Protein AF-D2QVD4-F1 (afdb_monomer_lite)

InterPro domains:
  IPR019251 Domain of unknown function DUF2231, transmembrane [PF09990] (79-210)

Radius of gyration: 28.96 Å; chains: 1; bounding box: 68×79×83 Å

Sequence (238 aa):
MKQIRTLWLISALLLLIQPGFGHGGKHKKKAATDSTRRDSSLSQHQSMKHGGMVADSMHMDEVQAMAPMPAPLDAYPTYHPMVVHVPISMLLLAALLQLVVLLKPSGPLNWITLLVAAVGTVGAYVAGTYVHPHTDGLSDAAQVALETHETYADYTIWLGLVGTLLKGITLWRPLKWLEGVAALALVGAGIAVGLAGHQGGALTYLYGIGPRGAYLEQHEGEPADGNRHEHKQSQKAE

Foldseek 3Di:
DVVVVVVVVVVVVVVVPDPPPPDDDDDDDDDDDDDDDDDDDDDDDDDDDDDDDDDDDDDPPPPPPCCDPPRDPVVDPDPLCVQQVVQLLLLLVLLVLLVVCLVPPDLVSLVVSLVSLVSNLVSLVCCLPPDDDDDPPADPVLVVLVVQLNVLSVLLNVLSVQLSVLSVVCSVVVDSVSSVSSSVSSVSSSVSSVRSVVSVCCNCQVVVHDDPNPPDDPPPDDDPPPPDDDPDDDDDDD

Structure (mmCIF, N/CA/C/O backbone):
data_AF-D2QVD4-F1
#
_entry.id   AF-D2QVD4-F1
#
loop_
_atom_site.group_PDB
_atom_site.id
_atom_site.type_symbol
_atom_site.label_atom_id
_atom_site.label_alt_id
_atom_site.label_comp_id
_atom_site.label_asym_id
_atom_site.label_entity_id
_atom_site.label_seq_id
_atom_site.pdbx_PDB_ins_code
_atom_site.Cartn_x
_atom_site.Cartn_y
_atom_site.Cartn_z
_atom_site.occupancy
_atom_site.B_iso_or_equiv
_atom_site.auth_seq_id
_atom_site.auth_comp_id
_atom_site.auth_asym_id
_atom_site.auth_atom_id
_atom_site.pdbx_PDB_model_num
ATOM 1 N N . MET A 1 1 ? -1.010 -21.068 30.126 1.00 51.56 1 MET A N 1
ATOM 2 C CA . MET A 1 1 ? -1.567 -21.742 28.923 1.00 51.56 1 MET A CA 1
ATOM 3 C C . MET A 1 1 ? -1.888 -20.802 27.753 1.00 51.56 1 MET A C 1
ATOM 5 O O . MET A 1 1 ? -1.589 -21.172 26.628 1.00 51.56 1 MET A O 1
ATOM 9 N N . LYS A 1 2 ? -2.463 -19.601 27.960 1.00 48.12 2 LYS A N 1
ATOM 10 C CA . LYS A 1 2 ? -2.781 -18.664 26.853 1.00 48.12 2 LYS A CA 1
ATOM 11 C C . LYS A 1 2 ? -1.536 -18.119 26.126 1.00 48.12 2 LYS A C 1
ATOM 13 O O . LYS A 1 2 ? -1.523 -18.121 24.906 1.00 48.12 2 LYS A O 1
ATOM 18 N N . GLN A 1 3 ? -0.479 -17.787 26.875 1.00 57.56 3 GLN A N 1
ATOM 19 C CA . GLN A 1 3 ? 0.793 -17.271 26.335 1.00 57.56 3 GLN A CA 1
ATOM 20 C C . GLN A 1 3 ? 1.569 -18.297 25.485 1.00 57.56 3 GLN A C 1
ATOM 22 O O . GLN A 1 3 ? 2.268 -17.947 24.544 1.00 57.56 3 GLN A O 1
ATOM 27 N N . ILE A 1 4 ? 1.418 -19.591 25.790 1.00 65.94 4 ILE A N 1
ATOM 28 C CA . ILE A 1 4 ? 2.075 -20.667 25.034 1.00 65.94 4 ILE A CA 1
ATOM 29 C C . ILE A 1 4 ? 1.365 -20.852 23.687 1.00 65.94 4 ILE A C 1
ATOM 31 O O . ILE A 1 4 ? 2.018 -20.964 22.659 1.00 65.94 4 ILE A O 1
ATOM 35 N N . ARG A 1 5 ? 0.027 -20.777 23.657 1.00 63.94 5 ARG A N 1
ATOM 36 C CA . ARG A 1 5 ? -0.756 -20.875 22.411 1.00 63.94 5 ARG A CA 1
ATOM 37 C C . ARG A 1 5 ? -0.513 -19.689 21.470 1.00 63.94 5 ARG A C 1
ATOM 39 O O . ARG A 1 5 ? -0.500 -19.884 20.263 1.00 63.94 5 ARG A O 1
ATOM 46 N N . THR A 1 6 ? -0.280 -18.487 21.999 1.00 60.91 6 THR A N 1
ATOM 47 C CA . THR A 1 6 ? 0.074 -17.309 21.187 1.00 60.91 6 THR A CA 1
ATOM 48 C C . THR A 1 6 ? 1.479 -17.406 20.601 1.00 60.91 6 THR A C 1
ATOM 50 O O . THR A 1 6 ? 1.665 -17.034 19.449 1.00 60.91 6 THR A O 1
ATOM 53 N N . LEU A 1 7 ? 2.445 -17.971 21.334 1.00 69.38 7 LEU A N 1
ATOM 54 C CA . LEU A 1 7 ? 3.786 -18.242 20.800 1.00 69.38 7 LEU A CA 1
ATOM 55 C C . LEU A 1 7 ? 3.757 -19.299 19.685 1.00 69.38 7 LEU A C 1
ATOM 57 O O . LEU A 1 7 ? 4.415 -19.120 18.666 1.00 69.38 7 LEU A O 1
ATOM 61 N N . TRP A 1 8 ? 2.928 -20.339 19.822 1.00 72.00 8 TRP A N 1
ATOM 62 C CA . TRP A 1 8 ? 2.713 -21.329 18.759 1.00 72.00 8 TRP A CA 1
ATOM 63 C C . TRP A 1 8 ? 2.048 -20.733 17.510 1.00 72.00 8 TRP A C 1
ATOM 65 O O . TRP A 1 8 ? 2.413 -21.102 16.401 1.00 72.00 8 TRP A O 1
ATOM 75 N N . LEU A 1 9 ? 1.123 -19.778 17.664 1.00 64.94 9 LEU A N 1
ATOM 76 C CA . LEU A 1 9 ? 0.480 -19.102 16.528 1.00 64.94 9 LEU A CA 1
ATOM 77 C C . LEU A 1 9 ? 1.406 -18.097 15.829 1.00 64.94 9 LEU A C 1
ATOM 79 O O . LEU A 1 9 ? 1.384 -18.012 14.608 1.00 64.94 9 LEU A O 1
ATOM 83 N N . ILE A 1 10 ? 2.247 -17.377 16.577 1.00 66.12 10 ILE A N 1
ATOM 84 C CA . ILE A 1 10 ? 3.270 -16.485 16.006 1.00 66.12 10 ILE A CA 1
ATOM 85 C C . ILE A 1 10 ? 4.347 -17.308 15.289 1.00 66.12 10 ILE A C 1
ATOM 87 O O . ILE A 1 10 ? 4.755 -16.952 14.188 1.00 66.12 10 ILE A O 1
ATOM 91 N N . SER A 1 11 ? 4.754 -18.444 15.862 1.00 68.50 11 SER A N 1
ATOM 92 C CA . SER A 1 11 ? 5.668 -19.386 15.211 1.00 68.50 11 SER A CA 1
ATOM 93 C C . SER A 1 11 ? 5.054 -19.997 13.945 1.00 68.50 11 SER A C 1
ATOM 95 O O . SER A 1 11 ? 5.737 -20.067 12.930 1.00 68.50 11 SER A O 1
ATOM 97 N N . ALA A 1 12 ? 3.760 -20.340 13.954 1.00 71.50 12 ALA A N 1
ATOM 98 C CA . ALA A 1 12 ? 3.043 -20.816 12.768 1.00 71.50 12 ALA A CA 1
ATOM 99 C C . ALA A 1 12 ? 2.884 -19.731 11.682 1.00 71.50 12 ALA A C 1
ATOM 101 O O . ALA A 1 12 ? 2.960 -20.041 10.497 1.00 71.50 12 ALA A O 1
ATOM 102 N N . LEU A 1 13 ? 2.713 -18.461 12.070 1.00 60.09 13 LEU A N 1
ATOM 103 C CA . LEU A 1 13 ? 2.644 -17.325 11.143 1.00 60.09 13 LEU A CA 1
ATOM 104 C C . LEU A 1 13 ? 4.020 -16.985 10.541 1.00 60.09 13 LEU A C 1
ATOM 106 O O . LEU A 1 13 ? 4.103 -16.662 9.363 1.00 60.09 13 LEU A O 1
ATOM 110 N N . LEU A 1 14 ? 5.105 -17.129 11.311 1.00 57.25 14 LEU A N 1
ATOM 111 C CA . LEU A 1 14 ? 6.489 -17.028 10.817 1.00 57.25 14 LEU A CA 1
ATOM 112 C C . LEU A 1 14 ? 6.876 -18.206 9.902 1.00 57.25 14 LEU A C 1
ATOM 114 O O . LEU A 1 14 ? 7.694 -18.046 8.999 1.00 57.25 14 LEU A O 1
ATOM 118 N N . LEU A 1 15 ? 6.254 -19.374 10.081 1.00 54.22 15 LEU A N 1
ATOM 119 C CA . LEU A 1 15 ? 6.415 -20.546 9.210 1.00 54.22 15 LEU A CA 1
ATOM 120 C C . LEU A 1 15 ? 5.736 -20.395 7.837 1.00 54.22 15 LEU A C 1
ATOM 122 O O . LEU A 1 15 ? 6.066 -21.146 6.926 1.00 54.22 15 LEU A O 1
ATOM 126 N N . LEU A 1 16 ? 4.846 -19.413 7.654 1.00 49.12 16 LEU A N 1
ATOM 127 C CA . LEU A 1 16 ? 4.294 -19.046 6.340 1.00 49.12 16 LEU A CA 1
ATOM 128 C C . LEU A 1 16 ? 5.203 -18.081 5.554 1.00 49.12 16 LEU A C 1
ATOM 130 O O . LEU A 1 16 ? 4.963 -17.854 4.374 1.00 49.12 16 LEU A O 1
ATOM 134 N N . ILE A 1 17 ? 6.256 -17.547 6.184 1.00 52.88 17 ILE A N 1
ATOM 135 C CA . ILE A 1 17 ? 7.242 -16.625 5.589 1.00 52.88 17 ILE A CA 1
ATOM 136 C C . ILE A 1 17 ? 8.539 -17.390 5.257 1.00 52.88 17 ILE A C 1
ATOM 138 O O . ILE A 1 17 ? 9.646 -16.875 5.389 1.00 52.88 17 ILE A O 1
ATOM 142 N N . GLN A 1 18 ? 8.443 -18.668 4.883 1.00 57.31 18 GLN A N 1
ATOM 143 C CA . GLN A 1 18 ? 9.624 -19.370 4.380 1.00 57.31 18 GLN A CA 1
ATOM 144 C C . GLN A 1 18 ? 9.899 -18.907 2.941 1.00 57.31 18 GLN A C 1
ATOM 146 O O . GLN A 1 18 ? 8.993 -18.988 2.109 1.00 57.31 18 GLN A O 1
ATOM 151 N N . PRO A 1 19 ? 11.124 -18.453 2.615 1.00 46.38 19 PRO A N 1
ATOM 152 C CA . PRO A 1 19 ? 11.504 -18.215 1.234 1.00 46.38 19 PRO A CA 1
ATOM 153 C C . PRO A 1 19 ? 11.488 -19.563 0.513 1.00 46.38 19 PRO A C 1
ATOM 155 O O . PRO A 1 19 ? 12.250 -20.476 0.839 1.00 46.38 19 PRO A O 1
ATOM 158 N N . GLY A 1 20 ? 10.588 -19.705 -0.457 1.00 40.47 20 GLY A N 1
ATOM 159 C CA . GLY A 1 20 ? 10.633 -20.813 -1.394 1.00 40.47 20 GLY A CA 1
ATOM 160 C C . GLY A 1 20 ? 11.913 -20.699 -2.211 1.00 40.47 20 GLY A C 1
ATOM 161 O O . GLY A 1 20 ? 11.957 -19.962 -3.188 1.00 40.47 20 GLY A O 1
ATOM 162 N N . PHE A 1 21 ? 12.959 -21.429 -1.822 1.00 47.28 21 PHE A N 1
ATOM 163 C CA . PHE A 1 21 ? 14.077 -21.729 -2.711 1.00 47.28 21 PHE A CA 1
ATOM 164 C C . PHE A 1 21 ? 13.548 -22.602 -3.856 1.00 47.28 21 PHE A C 1
ATOM 166 O O . PHE A 1 21 ? 13.574 -23.831 -3.805 1.00 47.28 21 PHE A O 1
ATOM 173 N N . GLY A 1 22 ? 13.025 -21.949 -4.891 1.00 36.22 22 GLY A N 1
ATOM 174 C CA . GLY A 1 22 ? 12.683 -22.560 -6.166 1.00 36.22 22 GLY A CA 1
ATOM 175 C C . GLY A 1 22 ? 13.947 -22.807 -6.977 1.00 36.22 22 GLY A C 1
ATOM 176 O O . GLY A 1 22 ? 14.285 -22.034 -7.865 1.00 36.22 22 GLY A O 1
ATOM 177 N N . HIS A 1 23 ? 14.661 -23.889 -6.672 1.00 43.09 23 HIS A N 1
ATOM 178 C CA . HIS A 1 23 ? 15.670 -24.446 -7.567 1.00 43.09 23 HIS A CA 1
ATOM 179 C C . HIS A 1 23 ? 14.961 -25.363 -8.577 1.00 43.09 23 HIS A C 1
ATOM 181 O O . HIS A 1 23 ? 14.411 -26.396 -8.200 1.00 43.09 23 HIS A O 1
ATOM 187 N N . GLY A 1 24 ? 14.949 -24.989 -9.859 1.00 31.17 24 GLY A N 1
ATOM 188 C CA . GLY A 1 24 ? 14.263 -25.752 -10.908 1.00 31.17 24 GLY A CA 1
ATOM 189 C C . GLY A 1 24 ? 14.628 -25.273 -12.308 1.00 31.17 24 GLY A C 1
ATOM 190 O O . GLY A 1 24 ? 13.830 -24.635 -12.984 1.00 31.17 24 GLY A O 1
ATOM 191 N N . GLY A 1 25 ? 15.869 -25.540 -12.718 1.00 35.19 25 GLY A N 1
ATOM 192 C CA . GLY A 1 25 ? 16.455 -25.012 -13.944 1.00 35.19 25 GLY A CA 1
ATOM 193 C C . GLY A 1 25 ? 15.913 -25.583 -15.254 1.00 35.19 25 GLY A C 1
ATOM 194 O O . GLY A 1 25 ? 15.342 -26.670 -15.314 1.00 35.19 25 GLY A O 1
ATOM 195 N N . LYS A 1 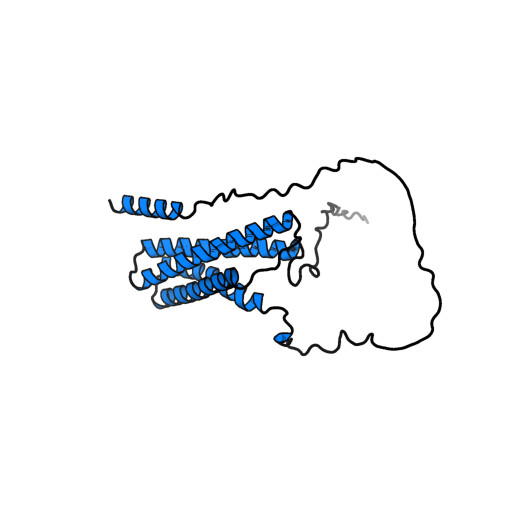26 ? 16.240 -24.881 -16.343 1.00 32.16 26 LYS A N 1
ATOM 196 C CA . LYS A 1 26 ? 16.498 -25.483 -17.655 1.00 32.16 26 LYS A CA 1
ATOM 197 C C . LYS A 1 26 ? 17.719 -24.820 -18.285 1.00 32.16 26 LYS A C 1
ATOM 199 O O . LYS A 1 26 ? 17.628 -23.802 -18.961 1.00 32.16 26 LYS A O 1
ATOM 204 N N . HIS A 1 27 ? 18.867 -25.462 -18.084 1.00 36.53 27 HIS A N 1
ATOM 205 C CA . HIS A 1 27 ? 20.054 -25.272 -18.905 1.00 36.53 27 HIS A CA 1
ATOM 206 C C . HIS A 1 27 ? 19.697 -25.484 -20.382 1.00 36.53 27 HIS A C 1
ATOM 208 O O . HIS A 1 27 ? 19.369 -26.600 -20.791 1.00 36.53 27 HIS A O 1
ATOM 214 N N . LYS A 1 28 ? 19.842 -24.447 -21.208 1.00 34.22 28 LYS A N 1
ATOM 215 C CA . LYS A 1 28 ? 20.139 -24.633 -22.629 1.00 34.22 28 LYS A CA 1
ATOM 216 C C . LYS A 1 28 ? 21.620 -24.356 -22.840 1.00 34.22 28 LYS A C 1
ATOM 218 O O . LYS A 1 28 ? 22.071 -23.220 -22.787 1.00 34.22 28 LYS A O 1
ATOM 223 N N . LYS A 1 29 ? 22.364 -25.439 -23.076 1.00 35.69 29 LYS A N 1
ATOM 224 C CA . LYS A 1 29 ? 23.726 -25.410 -23.610 1.00 35.69 29 LYS A CA 1
ATOM 225 C C . LYS A 1 29 ? 23.740 -24.574 -24.894 1.00 35.69 29 LYS A C 1
ATOM 227 O O . LYS A 1 29 ? 23.027 -24.911 -25.840 1.00 35.69 29 LYS A O 1
ATOM 232 N N . LYS A 1 30 ? 24.612 -23.572 -24.966 1.00 34.09 30 LYS A N 1
ATOM 233 C CA . LYS A 1 30 ? 25.245 -23.177 -26.226 1.00 34.09 30 LYS A CA 1
ATOM 234 C C . LYS A 1 30 ? 26.756 -23.178 -26.041 1.00 34.09 30 LYS A C 1
ATOM 236 O O . LYS A 1 30 ? 27.265 -22.903 -24.962 1.00 34.09 30 LYS A O 1
ATOM 241 N N . ALA A 1 31 ? 27.394 -23.682 -27.085 1.00 29.23 31 ALA A N 1
ATOM 242 C CA . ALA A 1 31 ? 28.747 -24.189 -27.126 1.00 29.23 31 ALA A CA 1
ATOM 243 C C . ALA A 1 31 ? 29.807 -23.120 -26.851 1.00 29.23 31 ALA A C 1
ATOM 245 O O . ALA A 1 31 ? 29.620 -21.942 -27.141 1.00 29.23 31 ALA A O 1
ATOM 246 N N . ALA A 1 32 ? 30.934 -23.596 -26.330 1.00 32.47 32 ALA A N 1
ATOM 247 C CA . ALA A 1 32 ? 32.178 -22.864 -26.247 1.00 32.47 32 ALA A CA 1
ATOM 248 C C . ALA A 1 32 ? 32.658 -22.445 -27.643 1.00 32.47 32 ALA A C 1
ATOM 250 O O . ALA A 1 32 ? 32.774 -23.279 -28.540 1.00 32.47 32 ALA A O 1
ATOM 251 N N . THR A 1 33 ? 33.019 -21.176 -27.777 1.00 30.95 33 THR A N 1
ATOM 252 C CA . THR A 1 33 ? 34.037 -20.720 -28.724 1.00 30.95 33 THR A CA 1
ATOM 253 C C . THR A 1 33 ? 34.965 -19.793 -27.960 1.00 30.95 33 THR A C 1
ATOM 255 O O . THR A 1 33 ? 34.692 -18.608 -27.791 1.00 30.95 33 THR A O 1
ATOM 258 N N . ASP A 1 34 ? 36.029 -20.395 -27.439 1.00 30.97 34 ASP A N 1
ATOM 259 C CA . ASP A 1 34 ? 37.264 -19.715 -27.087 1.00 30.97 34 ASP A CA 1
ATOM 260 C C . ASP A 1 34 ? 38.003 -19.390 -28.389 1.00 30.97 34 ASP A C 1
ATOM 262 O O . ASP A 1 34 ? 38.306 -20.281 -29.184 1.00 30.97 34 ASP A O 1
ATOM 266 N N . SER A 1 35 ? 38.271 -18.111 -28.616 1.00 37.84 35 SER A N 1
ATOM 267 C CA . SER A 1 35 ? 39.454 -17.707 -29.362 1.00 37.84 35 SER A CA 1
ATOM 268 C C . SER A 1 35 ? 39.866 -16.321 -28.892 1.00 37.84 35 SER A C 1
ATOM 270 O O . SER A 1 35 ? 39.428 -15.289 -29.402 1.00 37.84 35 SER A O 1
ATOM 272 N N . THR A 1 36 ? 40.735 -16.322 -27.895 1.00 33.88 36 THR A N 1
ATOM 273 C CA . THR A 1 36 ? 41.702 -15.257 -27.647 1.00 33.88 36 THR A CA 1
ATOM 274 C C . THR A 1 36 ? 42.429 -14.879 -28.947 1.00 33.88 36 THR A C 1
ATOM 276 O O . THR A 1 36 ? 43.150 -15.687 -29.530 1.00 33.88 36 THR A O 1
ATOM 279 N N . ARG A 1 37 ? 42.304 -13.622 -29.394 1.00 28.47 37 ARG A N 1
ATOM 280 C CA . ARG A 1 37 ? 43.277 -13.009 -30.309 1.00 28.47 37 ARG A CA 1
ATOM 281 C C . ARG A 1 37 ? 43.471 -11.536 -29.960 1.00 28.47 37 ARG A C 1
ATOM 283 O O . ARG A 1 37 ? 42.541 -10.742 -30.029 1.00 28.47 37 ARG A O 1
ATOM 290 N N . ARG A 1 38 ? 44.699 -11.217 -29.546 1.00 32.97 38 ARG A N 1
ATOM 291 C CA . ARG A 1 38 ? 45.203 -9.860 -29.320 1.00 32.97 38 ARG A CA 1
ATOM 292 C C . ARG A 1 38 ? 45.439 -9.118 -30.640 1.00 32.97 38 ARG A C 1
ATOM 294 O O . ARG A 1 38 ? 45.882 -9.718 -31.614 1.00 32.97 38 ARG A O 1
ATOM 301 N N . ASP A 1 39 ? 45.232 -7.811 -30.519 1.00 32.28 39 ASP A N 1
ATOM 302 C CA . ASP A 1 39 ? 45.930 -6.658 -31.096 1.00 32.28 39 ASP A CA 1
ATOM 303 C C . ASP A 1 39 ? 45.891 -6.289 -32.589 1.00 32.28 39 ASP A C 1
ATOM 305 O O . ASP A 1 39 ? 46.317 -7.014 -33.484 1.00 32.28 39 ASP A O 1
ATOM 309 N N . SER A 1 40 ? 45.604 -4.986 -32.735 1.00 33.22 40 SER A N 1
ATOM 310 C CA . SER A 1 40 ? 46.152 -3.992 -33.669 1.00 33.22 40 SER A CA 1
ATOM 311 C C . SER A 1 40 ? 45.573 -3.872 -35.085 1.00 33.22 40 SER A C 1
ATOM 313 O O . SER A 1 40 ? 45.915 -4.631 -35.980 1.00 33.22 40 SER A O 1
ATOM 315 N N . SER A 1 41 ? 44.831 -2.779 -35.317 1.00 31.86 41 SER A N 1
ATOM 316 C CA . SER A 1 41 ? 45.149 -1.831 -36.401 1.00 31.86 41 SER A CA 1
ATOM 317 C C . SER A 1 41 ? 44.372 -0.513 -36.271 1.00 31.86 41 SER A C 1
ATOM 319 O O . SER A 1 41 ? 43.157 -0.495 -36.092 1.00 31.86 41 SER A O 1
ATOM 321 N N . LEU A 1 42 ? 45.133 0.573 -36.382 1.00 35.38 42 LEU A N 1
ATOM 322 C CA . LEU A 1 42 ? 44.766 1.985 -36.385 1.00 35.38 42 LEU A CA 1
ATOM 323 C C . LEU A 1 42 ? 43.811 2.414 -37.516 1.00 35.38 42 LEU A C 1
ATOM 325 O O . LEU A 1 42 ? 43.825 1.860 -38.608 1.00 35.38 42 LEU A O 1
ATOM 329 N N . SER A 1 43 ? 43.122 3.526 -37.228 1.00 33.09 43 SER A N 1
ATOM 330 C CA . SER A 1 43 ? 42.628 4.581 -38.128 1.00 33.09 43 SER A CA 1
ATOM 331 C C . SER A 1 43 ? 41.659 4.213 -39.256 1.00 33.09 43 SER A C 1
ATOM 333 O O . SER A 1 43 ? 42.077 3.695 -40.284 1.00 33.09 43 SER A O 1
ATOM 335 N N . GLN A 1 44 ? 40.432 4.741 -39.181 1.00 29.52 44 GLN A N 1
ATOM 336 C CA . GLN A 1 44 ? 39.895 5.481 -40.325 1.00 29.52 44 GLN A CA 1
ATOM 337 C C . GLN A 1 44 ? 38.871 6.531 -39.883 1.00 29.52 44 GLN A C 1
ATOM 339 O O . GLN A 1 44 ? 37.745 6.240 -39.495 1.00 29.52 44 GLN A O 1
ATOM 344 N N . HIS A 1 45 ? 39.311 7.783 -39.945 1.00 34.41 45 HIS A N 1
ATOM 345 C CA . HIS A 1 45 ? 38.493 8.977 -39.845 1.00 34.41 45 HIS A CA 1
ATOM 346 C C . HIS A 1 45 ? 37.870 9.204 -41.230 1.00 34.41 45 HIS A C 1
ATOM 348 O O . HIS A 1 45 ? 38.609 9.441 -42.187 1.00 34.41 45 HIS A O 1
ATOM 354 N N . GLN A 1 46 ? 36.546 9.090 -41.372 1.00 32.38 46 GLN A N 1
ATOM 355 C CA . GLN A 1 46 ? 35.875 9.401 -42.636 1.00 32.38 46 GLN A CA 1
ATOM 356 C C . GLN A 1 46 ? 35.161 10.750 -42.540 1.00 32.38 46 GLN A C 1
ATOM 358 O O . GLN A 1 46 ? 34.114 10.904 -41.919 1.00 32.38 46 GLN A O 1
ATOM 363 N N . SER A 1 47 ? 35.818 11.729 -43.156 1.00 29.97 47 SER A N 1
ATOM 364 C CA . SER A 1 47 ? 35.375 13.096 -43.401 1.00 29.97 47 SER A CA 1
ATOM 365 C C . SER A 1 47 ? 34.118 13.118 -44.281 1.00 29.97 47 SER A C 1
ATOM 367 O O . SER A 1 47 ? 34.114 12.576 -45.388 1.00 29.97 47 SER A O 1
ATOM 369 N N . MET A 1 48 ? 33.054 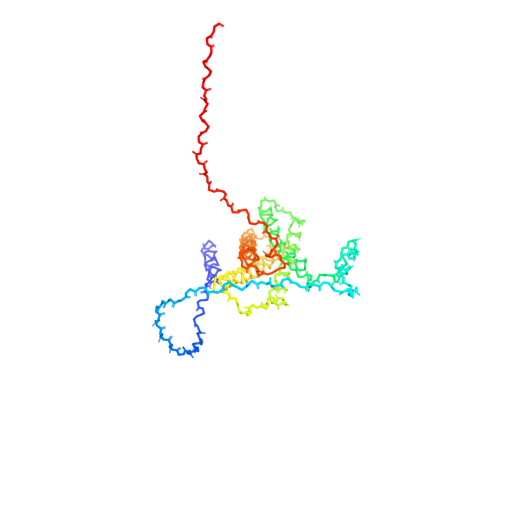13.756 -43.786 1.00 32.75 48 MET A N 1
ATOM 370 C CA . MET A 1 48 ? 31.852 14.073 -44.558 1.00 32.75 48 MET A CA 1
ATOM 371 C C . MET A 1 48 ? 32.130 15.273 -45.468 1.00 32.75 48 MET A C 1
ATOM 373 O O . MET A 1 48 ? 32.482 16.361 -45.013 1.00 32.75 48 MET A O 1
ATOM 377 N N . LYS A 1 49 ? 31.986 15.049 -46.776 1.00 31.83 49 LYS A N 1
ATOM 378 C CA . LYS A 1 49 ? 32.233 16.025 -47.837 1.00 31.83 49 LYS A CA 1
ATOM 379 C C . LYS A 1 49 ? 31.009 16.925 -48.018 1.00 31.83 49 LYS A C 1
ATOM 381 O O . LYS A 1 49 ? 29.904 16.449 -48.253 1.00 31.83 49 LYS A O 1
ATOM 386 N N . HIS A 1 50 ? 31.246 18.227 -47.924 1.00 37.53 50 HIS A N 1
ATOM 387 C CA . HIS A 1 50 ? 30.294 19.305 -48.169 1.00 37.53 50 HIS A CA 1
ATOM 388 C C . HIS A 1 50 ? 30.004 19.438 -49.677 1.00 37.53 50 HIS A C 1
ATOM 390 O O . HIS A 1 50 ? 30.939 19.423 -50.481 1.00 37.53 50 HIS A O 1
ATOM 396 N N . GLY A 1 51 ? 28.734 19.590 -50.065 1.00 30.28 51 GLY A N 1
ATOM 397 C CA . GLY A 1 51 ? 28.349 19.814 -51.460 1.00 30.28 51 GLY A CA 1
ATOM 398 C C . GLY A 1 51 ? 26.877 20.184 -51.656 1.00 30.28 51 GLY A C 1
ATOM 399 O O . GLY A 1 51 ? 26.052 19.298 -51.807 1.00 30.28 51 GLY A O 1
ATOM 400 N N . GLY A 1 52 ? 26.603 21.494 -51.710 1.00 29.73 52 GLY A N 1
ATOM 401 C CA . GLY A 1 52 ? 25.687 22.123 -52.678 1.00 29.73 52 GLY A CA 1
ATOM 402 C C . GLY A 1 52 ? 24.168 21.985 -52.497 1.00 29.73 52 GLY A C 1
ATOM 403 O O . GLY A 1 52 ? 23.589 20.953 -52.799 1.00 29.73 52 GLY A O 1
ATOM 404 N N . MET A 1 53 ? 23.537 23.105 -52.126 1.00 40.19 53 MET A N 1
ATOM 405 C CA . MET A 1 53 ? 22.094 23.398 -52.146 1.00 40.19 53 MET A CA 1
ATOM 406 C C . MET A 1 53 ? 21.422 23.158 -53.510 1.00 40.19 53 MET A C 1
ATOM 408 O O . MET A 1 53 ? 21.951 23.650 -54.500 1.00 40.19 53 MET A O 1
ATOM 412 N N . VAL A 1 54 ? 20.201 22.596 -53.521 1.00 36.44 54 VAL A N 1
ATOM 413 C CA . VAL A 1 54 ? 19.019 23.123 -54.246 1.00 36.44 54 VAL A CA 1
ATOM 414 C C . VAL A 1 54 ? 17.758 22.690 -53.481 1.00 36.44 54 VAL A C 1
ATOM 416 O O . VAL A 1 54 ? 17.665 21.559 -53.017 1.00 36.44 54 VAL A O 1
ATOM 419 N N . ALA A 1 55 ? 16.835 23.632 -53.307 1.00 43.50 55 ALA A N 1
ATOM 420 C CA . ALA A 1 55 ? 15.608 23.540 -52.530 1.00 43.50 55 ALA A CA 1
ATOM 421 C C . ALA A 1 55 ? 14.640 22.432 -52.982 1.00 43.50 55 ALA A C 1
ATOM 423 O O . ALA A 1 55 ? 14.333 22.337 -54.166 1.00 43.50 55 ALA A O 1
ATOM 424 N N . ASP A 1 56 ? 14.061 21.719 -52.014 1.00 33.97 56 ASP A N 1
ATOM 425 C CA . ASP A 1 56 ? 12.614 21.508 -51.995 1.00 33.97 56 ASP A CA 1
ATOM 426 C C . ASP A 1 56 ? 12.133 21.462 -50.540 1.00 33.97 56 ASP A C 1
ATOM 428 O O . ASP A 1 56 ? 12.590 20.681 -49.705 1.00 33.97 56 ASP A O 1
ATOM 432 N N . SER A 1 57 ? 11.283 22.423 -50.229 1.00 47.50 57 SER A N 1
ATOM 433 C CA . SER A 1 57 ? 10.540 22.575 -48.991 1.00 47.50 57 SER A CA 1
ATOM 434 C C . SER A 1 57 ? 9.621 21.381 -48.769 1.00 47.50 57 SER A C 1
ATOM 436 O O . SER A 1 57 ? 8.832 21.115 -49.666 1.00 47.50 57 SER A O 1
ATOM 438 N N . MET A 1 58 ? 9.634 20.754 -47.583 1.00 40.31 58 MET A N 1
ATOM 439 C CA . MET A 1 58 ? 8.410 20.318 -46.885 1.00 40.31 58 MET A CA 1
ATOM 440 C C . MET A 1 58 ? 8.690 19.607 -45.539 1.00 40.31 58 MET A C 1
ATOM 442 O O . MET A 1 58 ? 9.435 18.636 -45.474 1.00 40.31 58 MET A O 1
ATOM 446 N N . HIS A 1 59 ? 8.027 20.108 -44.487 1.00 39.75 59 HIS A N 1
ATOM 447 C CA . HIS A 1 59 ? 7.779 19.508 -43.163 1.00 39.75 59 HIS A CA 1
ATOM 448 C C . HIS A 1 59 ? 8.963 19.323 -42.196 1.00 39.75 59 HIS A C 1
ATOM 450 O O . HIS A 1 59 ? 9.295 18.220 -41.776 1.00 39.75 59 HIS A O 1
ATOM 456 N N . MET A 1 60 ? 9.51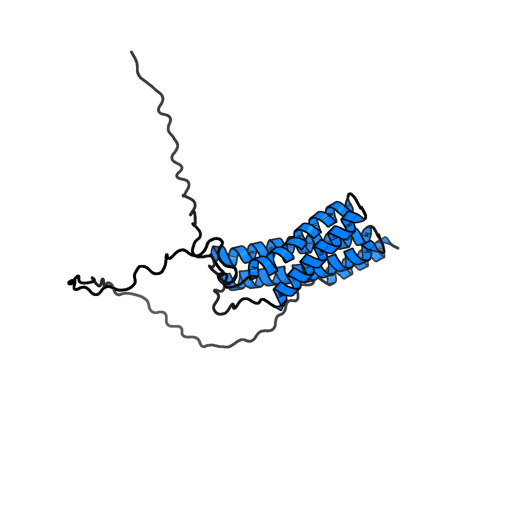4 20.446 -41.729 1.00 39.97 60 MET A N 1
ATOM 457 C CA . MET A 1 60 ? 10.201 20.541 -40.429 1.00 39.97 60 MET A CA 1
ATOM 458 C C . MET A 1 60 ? 9.478 21.564 -39.537 1.00 39.97 60 MET A C 1
ATOM 460 O O . MET A 1 60 ? 10.107 22.429 -38.946 1.00 39.97 60 MET A O 1
ATOM 464 N N . ASP A 1 61 ? 8.142 21.489 -39.501 1.00 40.03 61 ASP A N 1
ATOM 465 C CA . ASP A 1 61 ? 7.270 22.363 -38.692 1.00 40.03 61 ASP A CA 1
ATOM 466 C C . ASP A 1 61 ? 6.154 21.579 -37.962 1.00 40.03 61 ASP A C 1
ATOM 468 O O . ASP A 1 61 ? 5.188 22.146 -37.462 1.00 40.03 61 ASP A O 1
ATOM 472 N N . GLU A 1 62 ? 6.279 20.250 -37.857 1.00 45.84 62 GLU A N 1
ATOM 473 C CA . GLU A 1 62 ? 5.199 19.376 -37.366 1.00 45.84 62 GLU A CA 1
ATOM 474 C C . GLU A 1 62 ? 5.627 18.476 -36.196 1.00 45.84 62 GLU A C 1
ATOM 476 O O . GLU A 1 62 ? 5.301 17.299 -36.144 1.00 45.84 62 GLU A O 1
ATOM 481 N N . VAL A 1 63 ? 6.389 19.007 -35.235 1.00 48.06 63 VAL A N 1
ATOM 482 C CA . VAL A 1 63 ? 6.567 18.332 -33.925 1.00 48.06 63 VAL A CA 1
ATOM 483 C C . VAL A 1 63 ? 6.313 19.272 -32.738 1.00 48.06 63 VAL A C 1
ATOM 485 O O . VAL A 1 63 ? 6.257 18.838 -31.593 1.00 48.06 63 VAL A O 1
ATOM 488 N N . GLN A 1 64 ? 6.033 20.555 -32.988 1.00 52.12 64 GLN A N 1
ATOM 489 C CA . GLN A 1 64 ? 5.682 21.515 -31.937 1.00 52.12 64 GLN A CA 1
ATOM 490 C C . GLN A 1 64 ? 4.365 22.253 -32.224 1.00 52.12 64 GLN A C 1
ATOM 492 O O . GLN A 1 64 ? 4.172 23.389 -31.800 1.00 52.12 64 GLN A O 1
ATOM 497 N N . ALA A 1 65 ? 3.424 21.616 -32.923 1.00 48.44 65 ALA A N 1
ATOM 498 C CA . ALA A 1 65 ? 2.063 22.128 -33.026 1.00 48.44 65 ALA A CA 1
ATOM 499 C C . ALA A 1 65 ? 1.292 21.775 -31.743 1.00 48.44 65 ALA A C 1
ATOM 501 O O . ALA A 1 65 ? 0.643 20.740 -31.655 1.00 48.44 65 ALA A O 1
ATOM 502 N N . MET A 1 66 ? 1.427 22.640 -30.733 1.00 55.22 66 MET A N 1
ATOM 503 C CA . MET A 1 66 ? 0.420 22.909 -29.700 1.00 55.22 66 MET A CA 1
ATOM 504 C C . MET A 1 66 ? -0.333 21.663 -29.193 1.00 55.22 66 MET A C 1
ATOM 506 O O . MET A 1 66 ? -1.530 21.519 -29.439 1.00 55.22 66 MET A O 1
ATOM 510 N N . ALA A 1 67 ? 0.344 20.761 -28.472 1.00 59.22 67 ALA A N 1
ATOM 511 C CA . ALA A 1 67 ? -0.375 19.728 -27.728 1.00 59.22 67 ALA A CA 1
ATOM 512 C C . ALA A 1 67 ? -1.428 20.434 -26.847 1.00 59.22 67 ALA A C 1
ATOM 514 O O . ALA A 1 67 ? -1.057 21.339 -26.089 1.00 59.22 67 ALA A O 1
ATOM 515 N N . PRO A 1 68 ? -2.729 20.112 -26.979 1.00 67.00 68 PRO A N 1
ATOM 516 C CA . PRO A 1 68 ? -3.759 20.796 -26.216 1.00 67.00 68 PRO A CA 1
ATOM 517 C C . PRO A 1 68 ? -3.460 20.625 -24.727 1.00 67.00 68 PRO A C 1
ATOM 519 O O . PRO A 1 68 ? -3.165 19.525 -24.266 1.00 67.00 68 PRO A O 1
ATOM 522 N N . MET A 1 69 ? -3.473 21.741 -23.996 1.00 63.75 69 MET A N 1
ATOM 523 C CA . MET A 1 69 ? -3.262 21.768 -22.553 1.00 63.75 69 MET A CA 1
ATOM 524 C C . MET A 1 69 ? -4.619 21.903 -21.852 1.00 63.75 69 MET A C 1
ATOM 526 O O . MET A 1 69 ? -5.372 22.822 -22.186 1.00 63.75 69 MET A O 1
ATOM 530 N N . PRO A 1 70 ? -4.934 21.041 -20.866 1.00 72.50 70 PRO A N 1
ATOM 531 C CA . PRO A 1 70 ? -4.112 19.935 -20.360 1.00 72.50 70 PRO A CA 1
ATOM 532 C C . PRO A 1 70 ? -4.005 18.776 -21.363 1.00 72.50 70 PRO A C 1
ATOM 534 O O . PRO A 1 70 ? -4.941 18.547 -22.126 1.00 72.50 70 PRO A O 1
ATOM 537 N N . ALA A 1 71 ? -2.875 18.053 -21.329 1.00 73.25 71 ALA A N 1
ATOM 538 C CA . ALA A 1 71 ? -2.636 16.899 -22.195 1.00 73.25 71 ALA A CA 1
ATOM 539 C C . ALA A 1 71 ? -3.859 15.959 -22.182 1.00 73.25 71 ALA A C 1
ATOM 541 O O . ALA A 1 71 ? -4.335 15.603 -21.097 1.00 73.25 71 ALA A O 1
ATOM 542 N N . PRO A 1 72 ? -4.397 15.586 -23.353 1.00 74.12 72 PRO A N 1
ATOM 543 C CA . PRO A 1 72 ? -5.601 14.779 -23.418 1.00 74.12 72 PRO A CA 1
ATOM 544 C C . PRO A 1 72 ? -5.317 13.371 -22.875 1.00 74.12 72 PRO A C 1
ATOM 546 O O . PRO A 1 72 ? -4.187 12.884 -22.905 1.00 74.12 72 PRO A O 1
ATOM 549 N N . LEU A 1 73 ? -6.335 12.732 -22.291 1.00 66.94 73 LEU A N 1
ATOM 550 C CA . LEU A 1 73 ? -6.158 11.485 -21.531 1.00 66.94 73 LEU A CA 1
ATOM 551 C C . LEU A 1 73 ? -5.627 10.324 -22.390 1.00 66.94 73 LEU A C 1
ATOM 553 O O . LEU A 1 73 ? -4.917 9.460 -21.884 1.00 66.94 73 LEU A O 1
ATOM 557 N N . ASP A 1 74 ? -5.914 10.329 -23.684 1.00 69.94 74 ASP A N 1
ATOM 558 C CA . ASP A 1 74 ? -5.438 9.359 -24.672 1.00 69.94 74 ASP A CA 1
ATOM 559 C C . ASP A 1 74 ? -3.965 9.546 -25.079 1.00 69.94 74 ASP A C 1
ATOM 561 O O . ASP A 1 74 ? -3.382 8.642 -25.675 1.00 69.94 74 ASP A O 1
ATOM 565 N N . ALA A 1 75 ? -3.328 10.665 -24.712 1.00 66.50 75 ALA A N 1
ATOM 566 C CA . ALA A 1 75 ? -1.908 10.913 -24.968 1.00 66.50 75 ALA A CA 1
ATOM 567 C C . ALA A 1 75 ? -0.970 10.083 -24.069 1.00 66.50 75 ALA A C 1
ATOM 569 O O . ALA A 1 75 ? 0.241 10.047 -24.300 1.00 66.50 75 ALA A O 1
ATOM 570 N N . TYR A 1 76 ? -1.496 9.419 -23.033 1.00 63.31 76 TYR A N 1
ATOM 571 C CA . TYR A 1 76 ? -0.704 8.548 -22.171 1.00 63.31 76 TYR A CA 1
ATOM 572 C C . TYR A 1 76 ? -0.684 7.119 -22.737 1.00 63.31 76 TYR A C 1
ATOM 574 O O . TYR A 1 76 ? -1.735 6.481 -22.794 1.00 63.31 76 TYR A O 1
ATOM 582 N N . PRO A 1 77 ? 0.497 6.554 -23.070 1.00 63.00 77 PRO A N 1
ATOM 583 C CA . PRO A 1 77 ? 0.598 5.188 -23.594 1.00 63.00 77 PRO A CA 1
ATOM 584 C C . PRO A 1 77 ? 0.102 4.144 -22.589 1.00 63.00 77 PRO A C 1
ATOM 586 O O . PRO A 1 77 ? -0.252 3.029 -22.962 1.00 63.00 77 PRO A O 1
ATOM 589 N N . THR A 1 78 ? 0.059 4.505 -21.303 1.00 64.56 78 THR A N 1
ATOM 590 C CA . THR A 1 78 ? -0.635 3.720 -20.297 1.00 64.56 78 THR A CA 1
ATOM 591 C C . THR A 1 78 ? -1.064 4.565 -19.096 1.00 64.56 78 THR A C 1
ATOM 593 O O . THR A 1 78 ? -0.292 5.364 -18.565 1.00 64.56 78 THR A O 1
ATOM 596 N N . TYR A 1 79 ? -2.288 4.339 -18.609 1.00 61.88 79 TYR A N 1
ATOM 597 C CA . TYR A 1 79 ? -2.787 4.897 -17.342 1.00 61.88 79 TYR A CA 1
ATOM 598 C C . TYR A 1 79 ? -2.151 4.240 -16.110 1.00 61.88 79 TYR A C 1
ATOM 600 O O . TYR A 1 79 ? -2.498 4.569 -14.971 1.00 61.88 79 TYR A O 1
ATOM 608 N N . HIS A 1 80 ? -1.231 3.299 -16.343 1.00 62.16 80 HIS A N 1
ATOM 609 C CA . HIS A 1 80 ? -0.637 2.421 -15.352 1.00 62.16 80 HIS A CA 1
ATOM 610 C C . HIS A 1 80 ? -0.234 3.135 -14.053 1.00 62.16 80 HIS A C 1
ATOM 612 O O . HIS A 1 80 ? -0.696 2.705 -12.999 1.00 62.16 80 HIS A O 1
ATOM 618 N N . PRO A 1 81 ? 0.489 4.273 -14.049 1.00 64.19 81 PRO A N 1
ATOM 619 C CA . PRO A 1 81 ? 0.912 4.885 -12.791 1.00 64.19 81 PRO A CA 1
ATOM 620 C C . PRO A 1 81 ? -0.266 5.306 -11.900 1.00 64.19 81 PRO A C 1
ATOM 622 O O . PRO A 1 81 ? -0.271 5.027 -10.704 1.00 64.19 81 PRO A O 1
ATOM 625 N N . MET A 1 82 ? -1.307 5.912 -12.472 1.00 66.12 82 MET A N 1
ATOM 626 C CA . MET A 1 82 ? -2.447 6.413 -11.696 1.00 66.12 82 MET A CA 1
ATOM 627 C C . MET A 1 82 ? -3.353 5.292 -11.195 1.00 66.12 82 MET A C 1
ATOM 629 O O . MET A 1 82 ? -3.866 5.372 -10.083 1.00 66.12 82 MET A O 1
ATOM 633 N N . VAL A 1 83 ? -3.540 4.241 -11.992 1.00 69.56 83 VAL A N 1
ATOM 634 C CA . VAL A 1 83 ? -4.492 3.170 -11.666 1.00 69.56 83 VAL A CA 1
ATOM 635 C C . VAL A 1 83 ? -3.853 2.064 -10.826 1.00 69.56 83 VAL A C 1
ATOM 637 O O . VAL A 1 83 ? -4.576 1.364 -10.126 1.00 69.56 83 VAL A O 1
ATOM 640 N N . VAL A 1 84 ? -2.520 1.925 -10.819 1.00 71.69 84 VAL A N 1
ATOM 641 C CA . VAL A 1 84 ? -1.849 0.925 -9.968 1.00 71.69 84 VAL A CA 1
ATOM 642 C C . VAL A 1 84 ? -1.035 1.519 -8.819 1.00 71.69 84 VAL A C 1
ATOM 644 O O . VAL A 1 84 ? -1.173 1.043 -7.695 1.00 71.69 84 VAL A O 1
ATOM 647 N N . HIS A 1 85 ? -0.254 2.590 -9.021 1.00 81.31 85 HIS A N 1
ATOM 648 C CA . HIS A 1 85 ? 0.628 3.086 -7.955 1.00 81.31 85 HIS A CA 1
ATOM 649 C C . HIS A 1 85 ? -0.167 3.845 -6.891 1.00 81.31 85 HIS A C 1
ATOM 651 O O . HIS A 1 85 ? 0.108 3.688 -5.701 1.00 81.31 85 HIS A O 1
ATOM 657 N N . VAL A 1 86 ? -1.189 4.617 -7.291 1.00 85.25 86 VAL A N 1
ATOM 658 C CA . VAL A 1 86 ? -2.035 5.335 -6.325 1.00 85.25 86 VAL A CA 1
ATOM 659 C C . VAL A 1 86 ? -2.778 4.343 -5.425 1.00 85.25 86 VAL A C 1
ATOM 661 O O . VAL A 1 86 ? -2.616 4.457 -4.208 1.00 85.25 86 VAL A O 1
ATOM 664 N N . PRO A 1 87 ? -3.487 3.317 -5.943 1.00 88.56 87 PRO A N 1
ATOM 665 C CA . PRO A 1 87 ? -4.084 2.310 -5.076 1.00 88.56 87 PRO A CA 1
ATOM 666 C C . PRO A 1 87 ? -3.059 1.574 -4.212 1.00 88.56 87 PRO A C 1
ATOM 668 O O . PRO A 1 87 ? -3.245 1.539 -3.004 1.00 88.56 87 PRO A O 1
ATOM 671 N N . ILE A 1 88 ? -1.943 1.074 -4.756 1.00 92.06 88 ILE A N 1
ATOM 672 C CA . ILE A 1 88 ? -0.935 0.351 -3.951 1.00 92.06 88 ILE A CA 1
ATOM 673 C C . ILE A 1 88 ? -0.407 1.209 -2.794 1.00 92.06 88 ILE A C 1
ATOM 675 O O . ILE A 1 88 ? -0.282 0.726 -1.667 1.00 92.06 88 ILE A O 1
ATOM 679 N N . SER A 1 89 ? -0.153 2.497 -3.036 1.00 92.81 89 SER A N 1
ATOM 680 C CA . SER A 1 89 ? 0.323 3.420 -1.999 1.00 92.81 89 SER A CA 1
ATOM 681 C C . SER A 1 89 ? -0.672 3.608 -0.844 1.00 92.81 89 SER A C 1
ATOM 683 O O . SER A 1 89 ? -0.269 3.972 0.261 1.00 92.81 89 SER A O 1
ATOM 685 N N . MET A 1 90 ? -1.956 3.272 -1.026 1.00 96.12 90 MET A N 1
ATOM 686 C CA . MET A 1 90 ? -2.923 3.246 0.075 1.00 96.12 90 MET A CA 1
ATOM 687 C C . MET A 1 90 ? -2.561 2.218 1.148 1.00 96.12 90 MET A C 1
ATOM 689 O O . MET A 1 90 ? -2.912 2.434 2.303 1.00 96.12 90 MET A O 1
ATOM 693 N N . LEU A 1 91 ? -1.806 1.155 0.846 1.00 97.38 91 LEU A N 1
ATOM 694 C CA . LEU A 1 91 ? -1.324 0.231 1.883 1.00 97.38 91 LEU A CA 1
ATOM 695 C C . LEU A 1 91 ? -0.332 0.892 2.850 1.00 97.38 91 LEU A C 1
ATOM 697 O O . LEU A 1 91 ? -0.369 0.595 4.044 1.00 97.38 91 LEU A O 1
ATOM 701 N N . LEU A 1 92 ? 0.490 1.840 2.382 1.00 96.56 92 LEU A N 1
ATOM 702 C CA . LEU A 1 92 ? 1.334 2.657 3.264 1.00 96.56 92 LEU A CA 1
ATOM 703 C C . LEU A 1 92 ? 0.471 3.512 4.198 1.00 96.56 92 LEU A C 1
ATOM 705 O O . LEU A 1 92 ? 0.704 3.548 5.407 1.00 96.56 92 LEU A O 1
ATOM 709 N N . LEU A 1 93 ? -0.566 4.160 3.661 1.00 97.62 93 LEU A N 1
ATOM 710 C CA . LEU A 1 93 ? -1.498 4.942 4.472 1.00 97.62 93 LEU A CA 1
ATOM 711 C C . LEU A 1 93 ? -2.271 4.054 5.460 1.00 97.62 93 LEU A C 1
ATOM 713 O O . LEU A 1 93 ? -2.417 4.417 6.625 1.00 97.62 93 LEU A O 1
ATOM 717 N N . ALA A 1 94 ? -2.717 2.871 5.033 1.00 98.25 94 ALA A N 1
ATOM 718 C CA . ALA A 1 94 ? -3.383 1.894 5.887 1.00 98.25 94 ALA A CA 1
ATOM 719 C C . ALA A 1 94 ? -2.486 1.449 7.046 1.00 98.25 94 ALA A C 1
ATOM 721 O O . ALA A 1 94 ? -2.964 1.364 8.176 1.00 98.25 94 ALA A O 1
ATOM 722 N N . ALA A 1 95 ? -1.194 1.220 6.794 1.00 98.25 95 ALA A N 1
ATOM 723 C CA . ALA A 1 95 ? -0.219 0.901 7.832 1.00 98.25 95 ALA A CA 1
ATOM 724 C C . ALA A 1 95 ? -0.137 2.011 8.890 1.00 98.25 95 ALA A C 1
ATOM 726 O O . ALA A 1 95 ? -0.243 1.736 10.086 1.00 98.25 95 ALA A O 1
ATOM 727 N N . LEU A 1 96 ? -0.025 3.273 8.460 1.00 98.12 96 LEU A N 1
ATOM 728 C CA . LEU A 1 96 ? 0.008 4.423 9.367 1.00 98.12 96 LEU A CA 1
ATOM 729 C C . LEU A 1 96 ? -1.291 4.550 10.170 1.00 98.12 96 LEU A C 1
ATOM 731 O O . LEU A 1 96 ? -1.254 4.675 11.393 1.00 98.12 96 LEU A O 1
ATOM 735 N N . LEU A 1 97 ? -2.447 4.458 9.511 1.00 97.94 97 LEU A N 1
ATOM 736 C CA . LEU A 1 97 ? -3.746 4.511 10.183 1.00 97.94 97 LEU A CA 1
ATOM 737 C C . LEU A 1 97 ? -3.915 3.359 11.177 1.00 97.94 97 LEU A C 1
ATOM 739 O O . LEU A 1 97 ? -4.454 3.560 12.263 1.00 97.94 97 LEU A O 1
ATOM 743 N N . GLN A 1 98 ? -3.432 2.163 10.845 1.00 97.88 98 GLN A N 1
ATOM 744 C CA . GLN A 1 98 ? -3.483 1.004 11.729 1.00 97.88 98 GLN A CA 1
ATOM 745 C C . GLN A 1 98 ? -2.603 1.188 12.973 1.00 97.88 98 GLN A C 1
ATOM 747 O O . GLN A 1 98 ? -3.023 0.824 14.073 1.00 97.88 98 GLN A O 1
ATOM 752 N N . LEU A 1 99 ? -1.433 1.819 12.843 1.00 97.75 99 LEU A N 1
ATOM 753 C CA . LEU A 1 99 ? -0.628 2.226 13.999 1.00 97.75 99 LEU A CA 1
ATOM 754 C C . LEU A 1 99 ? -1.381 3.236 14.876 1.00 97.75 99 LEU A C 1
ATOM 756 O O . LEU A 1 99 ? -1.386 3.103 16.099 1.00 97.75 99 LEU A O 1
ATOM 760 N N . VAL A 1 100 ? -2.087 4.199 14.274 1.00 97.31 100 VAL A N 1
ATOM 761 C CA . VAL A 1 100 ? -2.933 5.138 15.031 1.00 97.31 100 VAL A CA 1
ATOM 762 C C . VAL A 1 100 ? -4.084 4.406 15.728 1.00 97.31 100 VAL A C 1
ATOM 764 O O . VAL A 1 100 ? -4.372 4.717 16.881 1.00 97.31 100 VAL A O 1
ATOM 767 N N . VAL A 1 101 ? -4.706 3.401 15.099 1.00 95.88 101 VAL A N 1
ATOM 768 C CA . VAL A 1 101 ? -5.754 2.580 15.737 1.00 95.88 101 VAL A CA 1
ATOM 769 C C . VAL A 1 101 ? -5.231 1.871 16.985 1.00 95.88 101 VAL A C 1
ATOM 771 O O . VAL A 1 101 ? -5.950 1.822 17.984 1.00 95.88 101 VAL A O 1
ATOM 774 N N . LEU A 1 102 ? -4.002 1.345 16.963 1.00 94.19 102 LEU A N 1
ATOM 775 C CA . LEU A 1 102 ? -3.415 0.691 18.137 1.00 94.19 102 LEU A CA 1
ATOM 776 C C . LEU A 1 102 ? -3.297 1.637 19.336 1.00 94.19 102 LEU A C 1
ATOM 778 O O . LEU A 1 102 ? -3.512 1.218 20.474 1.00 94.19 102 LEU A O 1
ATOM 782 N N . LEU A 1 103 ? -2.967 2.904 19.082 1.00 94.75 103 LEU A N 1
ATOM 783 C CA . LEU A 1 103 ? -2.782 3.920 20.118 1.00 94.75 103 LEU A CA 1
ATOM 784 C C . LEU A 1 103 ? -4.109 4.557 20.551 1.00 94.75 103 LEU A C 1
ATOM 786 O O . LEU A 1 103 ? -4.328 4.814 21.734 1.00 94.75 103 LEU A O 1
ATOM 790 N N . LYS A 1 104 ? -5.001 4.816 19.592 1.00 93.62 104 LYS A N 1
ATOM 791 C CA . LYS A 1 104 ? -6.277 5.511 19.781 1.00 93.62 104 LYS A CA 1
ATOM 792 C C . LYS A 1 104 ? -7.387 4.804 18.991 1.00 93.62 104 LYS A C 1
ATOM 794 O O . LYS A 1 104 ? -7.813 5.292 17.938 1.00 93.62 104 LYS A O 1
ATOM 799 N N . PRO A 1 105 ? -7.891 3.662 19.491 1.00 89.50 105 PRO A N 1
ATOM 800 C CA . PRO A 1 105 ? -8.938 2.921 18.806 1.00 89.50 105 PRO A CA 1
ATOM 801 C C . PRO A 1 105 ? -10.225 3.750 18.763 1.00 89.50 105 PRO A C 1
ATOM 803 O O . PRO A 1 105 ? -10.722 4.210 19.790 1.00 89.50 105 PRO A O 1
ATOM 806 N N . SER A 1 106 ? -10.784 3.935 17.568 1.00 93.06 106 SER A N 1
ATOM 807 C CA . SER A 1 106 ? -12.086 4.583 17.382 1.00 93.06 106 SER A CA 1
ATOM 808 C C . SER A 1 106 ? -12.856 3.930 16.239 1.00 93.06 106 SER A C 1
ATOM 810 O O . SER A 1 106 ? -12.254 3.454 15.278 1.00 93.06 106 SER A O 1
ATOM 812 N N . GLY A 1 107 ? -14.185 3.872 16.344 1.00 92.88 107 GLY A N 1
ATOM 813 C CA . GLY A 1 107 ? -15.040 3.240 15.331 1.00 92.88 107 GLY A CA 1
ATOM 814 C C . GLY A 1 107 ? -14.813 3.791 13.914 1.00 92.88 107 GLY A C 1
ATOM 815 O O . GLY A 1 107 ? -14.495 3.004 13.024 1.00 92.88 107 GLY A O 1
ATOM 816 N N . PRO A 1 108 ? -14.887 5.122 13.702 1.00 96.06 108 PRO A N 1
ATOM 817 C CA . PRO A 1 108 ? -14.645 5.722 12.390 1.00 96.06 108 PRO A CA 1
ATOM 818 C C . PRO A 1 108 ? -13.246 5.428 11.845 1.00 96.06 108 PRO A C 1
ATOM 820 O O . PRO A 1 108 ? -13.112 5.058 10.683 1.00 96.06 108 PRO A O 1
ATOM 823 N N . LEU A 1 109 ? -12.209 5.522 12.687 1.00 95.38 109 LEU A N 1
ATOM 824 C CA . LEU A 1 109 ? -10.839 5.242 12.258 1.00 95.38 109 LEU A CA 1
ATOM 825 C C . LEU A 1 109 ? -10.677 3.783 11.830 1.00 95.38 109 LEU A C 1
ATOM 827 O O . LEU A 1 109 ? -10.073 3.531 10.803 1.00 95.38 109 LEU A O 1
ATOM 831 N N . ASN A 1 110 ? -11.265 2.828 12.557 1.00 95.50 110 ASN A N 1
ATOM 832 C CA . ASN A 1 110 ? -11.215 1.417 12.173 1.00 95.50 110 ASN A CA 1
ATOM 833 C C . ASN A 1 110 ? -11.841 1.156 10.794 1.00 95.50 110 ASN A C 1
ATOM 835 O O . ASN A 1 110 ? -11.267 0.408 10.003 1.00 95.50 110 ASN A O 1
ATOM 839 N N . TRP A 1 111 ? -12.987 1.780 10.503 1.00 97.38 111 TRP A N 1
ATOM 840 C CA . TRP A 1 111 ? -13.646 1.674 9.199 1.00 97.38 111 TRP A CA 1
ATOM 841 C C . TRP A 1 111 ? -12.831 2.318 8.078 1.00 97.38 111 TRP A C 1
ATOM 843 O O . TRP A 1 111 ? -12.674 1.708 7.023 1.00 97.38 111 TRP A O 1
ATOM 853 N N . ILE A 1 112 ? -12.272 3.510 8.313 1.00 97.94 112 ILE A N 1
ATOM 854 C CA . ILE A 1 112 ? -11.400 4.184 7.342 1.00 97.94 112 ILE A CA 1
ATOM 855 C C . ILE A 1 112 ? -10.148 3.338 7.087 1.00 97.94 112 ILE A C 1
ATOM 857 O O . ILE A 1 112 ? -9.810 3.102 5.932 1.00 97.94 112 ILE A O 1
ATOM 861 N N . THR A 1 113 ? -9.498 2.818 8.133 1.00 97.94 113 THR A N 1
ATOM 862 C CA . THR A 1 113 ? -8.337 1.930 7.991 1.00 97.94 113 THR A CA 1
ATOM 863 C C . THR A 1 113 ? -8.679 0.700 7.158 1.00 97.94 113 THR A C 1
ATOM 865 O O 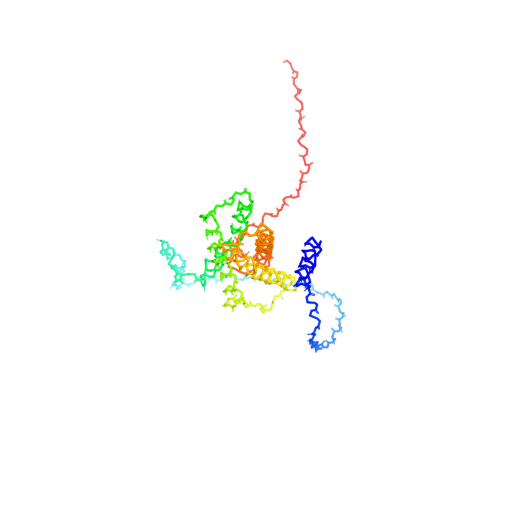. THR A 1 113 ? -7.908 0.355 6.267 1.00 97.94 113 THR A O 1
ATOM 868 N N . LEU A 1 114 ? -9.829 0.055 7.400 1.00 98.12 114 LEU A N 1
ATOM 869 C CA . LEU A 1 114 ? -10.260 -1.087 6.590 1.00 98.12 114 LEU A CA 1
ATOM 870 C C . LEU A 1 114 ? -10.469 -0.689 5.126 1.00 98.12 114 LEU A C 1
ATOM 872 O O . LEU A 1 114 ? -9.985 -1.390 4.244 1.00 98.12 114 LEU A O 1
ATOM 876 N N . LEU A 1 115 ? -11.182 0.409 4.861 1.00 98.12 115 LEU A N 1
ATOM 877 C CA . LEU A 1 115 ? -11.471 0.854 3.497 1.00 98.12 115 LEU A CA 1
ATOM 878 C C . LEU A 1 115 ? -10.178 1.142 2.727 1.00 98.12 115 LEU A C 1
ATOM 880 O O . LEU A 1 115 ? -10.003 0.657 1.613 1.00 98.12 115 LEU A O 1
ATOM 884 N N . VAL A 1 116 ? -9.258 1.883 3.343 1.00 98.25 116 VAL A N 1
ATOM 885 C CA . VAL A 1 116 ? -7.957 2.223 2.756 1.00 98.25 116 VAL A CA 1
ATOM 886 C C . VAL A 1 116 ? -7.116 0.958 2.529 1.00 98.25 116 VAL A C 1
ATOM 888 O O . VAL A 1 116 ? -6.545 0.793 1.451 1.00 98.25 116 VAL A O 1
ATOM 891 N N . ALA A 1 117 ? -7.092 0.025 3.488 1.00 98.38 117 ALA A N 1
ATOM 892 C CA . ALA A 1 117 ? -6.392 -1.255 3.347 1.00 98.38 117 ALA A CA 1
ATOM 893 C C . ALA A 1 117 ? -6.981 -2.122 2.221 1.00 98.38 117 ALA A C 1
ATOM 895 O O . ALA A 1 117 ? -6.236 -2.697 1.428 1.00 98.38 117 ALA A O 1
ATOM 896 N N . ALA A 1 118 ? -8.311 -2.175 2.112 1.00 98.12 118 ALA A N 1
ATOM 897 C CA . ALA A 1 118 ? -9.011 -2.929 1.079 1.00 98.12 118 ALA A CA 1
ATOM 898 C C . ALA A 1 118 ? -8.745 -2.356 -0.315 1.00 98.12 118 ALA A C 1
ATOM 900 O O . ALA A 1 118 ? -8.367 -3.107 -1.212 1.00 98.12 118 ALA A O 1
ATOM 901 N N . VAL A 1 119 ? -8.864 -1.034 -0.484 1.00 96.94 119 VAL A N 1
ATOM 902 C CA . VAL A 1 119 ? -8.533 -0.356 -1.748 1.00 96.94 119 VAL A CA 1
ATOM 903 C C . VAL A 1 119 ? -7.081 -0.624 -2.131 1.00 96.94 119 VAL A C 1
ATOM 905 O O . VAL A 1 119 ? -6.813 -0.981 -3.277 1.00 96.94 119 VAL A O 1
ATOM 908 N N . GLY A 1 120 ? -6.151 -0.522 -1.179 1.00 97.00 120 GLY A N 1
ATOM 909 C CA . GLY A 1 120 ? -4.742 -0.761 -1.466 1.00 97.00 120 GLY A CA 1
ATOM 910 C C . GLY A 1 120 ? -4.405 -2.212 -1.791 1.00 97.00 120 GLY A C 1
ATOM 911 O O . GLY A 1 120 ? -3.642 -2.470 -2.719 1.00 97.00 120 GLY A O 1
ATOM 912 N N . THR A 1 121 ? -5.028 -3.166 -1.101 1.00 97.62 121 THR A N 1
ATOM 913 C CA . THR A 1 121 ? -4.867 -4.603 -1.375 1.00 97.62 121 THR A CA 1
ATOM 914 C C . THR A 1 121 ? -5.416 -4.974 -2.747 1.00 97.62 121 THR A C 1
ATOM 916 O O . THR A 1 121 ? -4.745 -5.665 -3.509 1.00 97.62 121 THR A O 1
ATOM 919 N N . VAL A 1 122 ? -6.619 -4.498 -3.086 1.00 95.31 122 VAL A N 1
ATOM 920 C CA . VAL A 1 122 ? -7.209 -4.716 -4.415 1.00 95.31 122 VAL A CA 1
ATOM 921 C C . VAL A 1 122 ? -6.330 -4.075 -5.486 1.00 95.31 122 VAL A C 1
ATOM 923 O O . VAL A 1 122 ? -6.058 -4.708 -6.502 1.00 95.31 122 VAL A O 1
ATOM 926 N N . GLY A 1 123 ? -5.825 -2.866 -5.234 1.00 93.06 123 GLY A N 1
ATOM 927 C CA . GLY A 1 123 ? -4.865 -2.189 -6.100 1.00 93.06 123 GLY A CA 1
ATOM 928 C C . GLY A 1 123 ? -3.612 -3.019 -6.373 1.00 93.06 123 GLY A C 1
ATOM 929 O O . GLY A 1 123 ? -3.249 -3.212 -7.530 1.00 93.06 123 GLY A O 1
ATOM 930 N N . ALA A 1 124 ? -2.992 -3.557 -5.320 1.00 93.31 124 ALA A N 1
ATOM 931 C CA . ALA A 1 124 ? -1.816 -4.419 -5.428 1.00 93.31 124 ALA A CA 1
ATOM 932 C C . ALA A 1 124 ? -2.103 -5.705 -6.206 1.00 93.31 124 ALA A C 1
ATOM 934 O O . ALA A 1 124 ? -1.347 -6.059 -7.107 1.00 93.31 124 ALA A O 1
ATOM 935 N N . TYR A 1 125 ? -3.223 -6.365 -5.914 1.00 93.12 125 TYR A N 1
ATOM 936 C CA . TYR A 1 125 ? -3.627 -7.575 -6.625 1.00 93.12 125 TYR A CA 1
ATOM 937 C C . TYR A 1 125 ? -3.856 -7.318 -8.120 1.00 93.12 125 TYR A C 1
ATOM 939 O O . TYR A 1 125 ? -3.381 -8.078 -8.965 1.00 93.12 125 TYR A O 1
ATOM 947 N N . VAL A 1 126 ? -4.555 -6.229 -8.458 1.00 90.25 126 VAL A N 1
ATOM 948 C CA . VAL A 1 126 ? -4.813 -5.854 -9.853 1.00 90.25 126 VAL A CA 1
ATOM 949 C C . VAL A 1 126 ? -3.509 -5.536 -10.579 1.00 90.25 126 VAL A C 1
ATOM 951 O O . VAL A 1 126 ? -3.318 -6.000 -11.702 1.00 90.25 126 VAL A O 1
ATOM 954 N N . ALA A 1 127 ? -2.607 -4.793 -9.937 1.00 86.69 127 ALA A N 1
ATOM 955 C CA . ALA A 1 127 ? -1.309 -4.457 -10.504 1.00 86.69 127 ALA A CA 1
ATOM 956 C C . ALA A 1 127 ? -0.485 -5.708 -10.827 1.00 86.69 127 ALA A C 1
ATOM 958 O O . ALA A 1 127 ? -0.063 -5.864 -11.968 1.00 86.69 127 ALA A O 1
ATOM 959 N N . GLY A 1 128 ? -0.337 -6.617 -9.858 1.00 85.62 128 GLY A N 1
ATOM 960 C CA . GLY A 1 128 ? 0.449 -7.840 -10.030 1.00 85.62 128 GLY A CA 1
ATOM 961 C C . GLY A 1 128 ? -0.171 -8.854 -10.996 1.00 85.62 128 GLY A C 1
ATOM 962 O O . GLY A 1 128 ? 0.545 -9.666 -11.561 1.00 85.62 128 GLY A O 1
ATOM 963 N N . THR A 1 129 ? -1.489 -8.817 -11.222 1.00 85.06 129 THR A N 1
ATOM 964 C CA . THR A 1 129 ? -2.168 -9.818 -12.070 1.00 85.06 129 THR A CA 1
ATOM 965 C C . THR A 1 129 ? -2.373 -9.346 -13.507 1.00 85.06 129 THR A C 1
ATOM 967 O O . THR A 1 129 ? -2.237 -10.127 -14.447 1.00 85.06 129 THR A O 1
ATOM 970 N N . TYR A 1 130 ? -2.749 -8.083 -13.707 1.00 79.12 130 TYR A N 1
ATOM 971 C CA . TYR A 1 130 ? -3.235 -7.617 -15.010 1.00 79.12 130 TYR A CA 1
ATOM 972 C C . TYR A 1 130 ? -2.255 -6.730 -15.747 1.00 79.12 130 TYR A C 1
ATOM 974 O O . TYR A 1 130 ? -2.481 -6.447 -16.923 1.00 79.12 130 TYR A O 1
ATOM 982 N N . VAL A 1 131 ? -1.181 -6.288 -15.094 1.00 72.75 131 VAL A N 1
ATOM 983 C CA . VAL A 1 131 ? -0.241 -5.393 -15.744 1.00 72.75 131 VAL A CA 1
ATOM 984 C C . VAL A 1 131 ? 1.183 -5.873 -15.569 1.00 72.75 131 VAL A C 1
ATOM 986 O O . VAL A 1 131 ? 1.885 -5.533 -14.625 1.00 72.75 131 VAL A O 1
ATOM 989 N N . HIS A 1 132 ? 1.587 -6.681 -16.538 1.00 65.75 132 HIS A N 1
ATOM 990 C CA . HIS A 1 132 ? 2.930 -7.214 -16.617 1.00 65.75 132 HIS A CA 1
ATOM 991 C C . HIS A 1 132 ? 3.763 -6.356 -17.578 1.00 65.75 132 HIS A C 1
ATOM 993 O O . HIS A 1 132 ? 3.309 -6.078 -18.697 1.00 65.75 132 HIS A O 1
ATOM 999 N N . PRO A 1 133 ? 4.965 -5.918 -17.177 1.00 67.38 133 PRO A N 1
ATOM 1000 C CA . PRO A 1 133 ? 5.906 -5.316 -18.106 1.00 67.38 133 PRO A CA 1
ATOM 1001 C C . PRO A 1 133 ? 6.438 -6.378 -19.079 1.00 67.38 133 PRO A C 1
ATOM 1003 O O . PRO A 1 133 ? 6.604 -7.541 -18.723 1.00 67.38 133 PRO A O 1
ATOM 1006 N N . HIS A 1 134 ? 6.728 -5.970 -20.315 1.00 65.00 134 HIS A N 1
ATOM 1007 C CA . HIS A 1 134 ? 7.523 -6.792 -21.227 1.00 65.00 134 HIS A CA 1
ATOM 1008 C C . HIS A 1 134 ? 8.995 -6.609 -20.855 1.00 65.00 134 HIS A C 1
ATOM 1010 O O . HIS A 1 134 ? 9.497 -5.485 -20.884 1.00 65.00 134 HIS A O 1
ATOM 1016 N N . THR A 1 135 ? 9.664 -7.691 -20.468 1.00 69.38 135 THR A N 1
ATOM 1017 C CA . THR A 1 135 ? 10.986 -7.657 -19.813 1.00 69.38 135 THR A CA 1
ATOM 1018 C C . THR A 1 135 ? 12.049 -8.451 -20.575 1.00 69.38 135 THR A C 1
ATOM 1020 O O . THR A 1 135 ? 13.105 -8.781 -20.043 1.00 69.38 135 THR A O 1
ATOM 1023 N N . ASP A 1 136 ? 11.810 -8.725 -21.858 1.00 72.38 136 ASP A N 1
ATOM 1024 C CA . ASP A 1 136 ? 12.769 -9.431 -22.704 1.00 72.38 136 ASP A CA 1
ATOM 1025 C C . ASP A 1 136 ? 14.016 -8.573 -22.992 1.00 72.38 136 ASP A C 1
ATOM 1027 O O . ASP A 1 136 ? 13.918 -7.404 -23.363 1.00 72.38 136 ASP A O 1
ATOM 1031 N N . GLY A 1 137 ? 15.205 -9.176 -22.878 1.00 79.94 137 GLY A N 1
ATOM 1032 C CA . GLY A 1 137 ? 16.473 -8.546 -23.274 1.00 79.94 137 GLY A CA 1
ATOM 1033 C C . GLY A 1 137 ? 17.105 -7.608 -22.238 1.00 79.94 137 GLY A C 1
ATOM 1034 O O . GLY A 1 137 ? 17.959 -6.799 -22.599 1.00 79.94 137 GLY A O 1
ATOM 1035 N N . LEU A 1 138 ? 16.708 -7.711 -20.967 1.00 85.19 138 LEU A N 1
ATOM 1036 C CA . LEU A 1 138 ? 17.318 -6.972 -19.859 1.00 85.19 138 LEU A CA 1
ATOM 1037 C C . LEU A 1 138 ? 18.778 -7.386 -19.615 1.00 85.19 138 LEU A C 1
ATOM 1039 O O . LEU A 1 138 ? 19.164 -8.533 -19.836 1.00 85.19 138 LEU A O 1
ATOM 1043 N N . SER A 1 139 ? 19.590 -6.446 -19.123 1.00 89.19 139 SER A N 1
ATOM 1044 C CA . SER A 1 139 ? 20.916 -6.770 -18.585 1.00 89.19 139 SER A CA 1
ATOM 1045 C C . SER A 1 139 ? 20.786 -7.576 -17.290 1.00 89.19 139 SER A C 1
ATOM 1047 O O . SER A 1 139 ? 19.802 -7.424 -16.566 1.00 89.19 139 SER A O 1
ATOM 1049 N N . ASP A 1 140 ? 21.803 -8.371 -16.944 1.00 90.62 140 ASP A N 1
ATOM 1050 C CA . ASP A 1 140 ? 21.794 -9.184 -15.716 1.00 90.62 140 ASP A CA 1
ATOM 1051 C C . ASP A 1 140 ? 21.505 -8.342 -14.457 1.00 90.62 140 ASP A C 1
ATOM 1053 O O . ASP A 1 140 ? 20.741 -8.746 -13.584 1.00 90.62 140 ASP A O 1
ATOM 1057 N N . ALA A 1 141 ? 22.067 -7.131 -14.377 1.00 90.25 141 ALA A N 1
ATOM 1058 C CA . ALA A 1 141 ? 21.854 -6.228 -13.246 1.00 90.25 141 ALA A CA 1
ATOM 1059 C C . ALA A 1 141 ? 20.415 -5.680 -13.179 1.00 90.25 141 ALA A C 1
ATOM 1061 O O . ALA A 1 141 ? 19.840 -5.576 -12.093 1.00 90.25 141 ALA A O 1
ATOM 1062 N N . ALA A 1 142 ? 19.816 -5.361 -14.330 1.00 90.06 142 ALA A N 1
ATOM 1063 C CA . ALA A 1 142 ? 18.428 -4.917 -14.400 1.00 90.06 142 ALA A CA 1
ATOM 1064 C C . ALA A 1 142 ? 17.446 -6.058 -14.098 1.00 90.06 142 ALA A C 1
ATOM 1066 O O . ALA A 1 142 ? 16.439 -5.837 -13.429 1.00 90.06 142 ALA A O 1
ATOM 1067 N N . GLN A 1 143 ? 17.768 -7.281 -14.527 1.00 91.69 143 GLN A N 1
ATOM 1068 C CA . GLN A 1 143 ? 16.985 -8.477 -14.229 1.00 91.69 143 GLN A CA 1
ATOM 1069 C C . GLN A 1 143 ? 16.925 -8.744 -12.718 1.00 91.69 143 GLN A C 1
ATOM 1071 O O . GLN A 1 143 ? 15.845 -8.958 -12.178 1.00 91.69 143 GLN A O 1
ATOM 1076 N N . VAL A 1 144 ? 18.053 -8.641 -12.005 1.00 93.69 144 VAL A N 1
ATOM 1077 C CA . VAL A 1 144 ? 18.077 -8.801 -10.537 1.00 93.69 144 VAL A CA 1
ATOM 1078 C C . VAL A 1 144 ? 17.236 -7.728 -9.837 1.00 93.69 144 VAL A C 1
ATOM 1080 O O . VAL A 1 144 ? 16.508 -8.031 -8.888 1.00 93.69 144 VAL A O 1
ATOM 1083 N N . ALA A 1 145 ? 17.306 -6.474 -10.295 1.00 93.38 145 ALA A N 1
ATOM 1084 C CA . ALA A 1 145 ? 16.480 -5.397 -9.746 1.00 93.38 145 ALA A CA 1
ATOM 1085 C C . ALA A 1 145 ? 14.980 -5.659 -9.973 1.00 93.38 145 ALA A C 1
ATOM 1087 O O . ALA A 1 145 ? 14.177 -5.451 -9.062 1.00 93.38 145 ALA A O 1
ATOM 1088 N N . LEU A 1 146 ? 14.613 -6.169 -11.152 1.00 92.31 146 LEU A N 1
ATOM 1089 C CA . LEU A 1 146 ? 13.244 -6.555 -11.488 1.00 92.31 146 LEU A CA 1
ATOM 1090 C C . LEU A 1 146 ? 12.739 -7.720 -10.632 1.00 92.31 146 LEU A C 1
ATOM 1092 O O . LEU A 1 146 ? 11.689 -7.596 -10.013 1.00 92.31 146 LEU A O 1
ATOM 1096 N N . GLU A 1 147 ? 13.496 -8.807 -10.513 1.00 93.06 147 GLU A N 1
ATOM 1097 C CA . GLU A 1 147 ? 13.116 -9.951 -9.669 1.00 93.06 147 GLU A CA 1
ATOM 1098 C C . GLU A 1 147 ? 12.952 -9.538 -8.199 1.00 93.06 147 GLU A C 1
ATOM 1100 O O . GLU A 1 147 ? 12.041 -9.984 -7.493 1.00 93.06 147 GLU A O 1
ATOM 1105 N N . THR A 1 148 ? 13.808 -8.627 -7.731 1.00 95.38 148 THR A N 1
ATOM 1106 C CA . THR A 1 148 ? 13.706 -8.063 -6.382 1.00 95.38 148 THR A CA 1
ATOM 1107 C C . THR A 1 148 ? 12.449 -7.197 -6.235 1.00 95.38 148 THR A C 1
ATOM 1109 O O . THR A 1 148 ? 11.764 -7.278 -5.213 1.00 95.38 148 THR A O 1
ATOM 1112 N N . HIS A 1 149 ? 12.113 -6.388 -7.245 1.00 94.25 149 HIS A N 1
ATOM 1113 C CA . HIS A 1 149 ? 10.869 -5.616 -7.291 1.00 94.25 149 HIS A CA 1
ATOM 1114 C C . HIS A 1 149 ? 9.639 -6.529 -7.216 1.00 94.25 149 HIS A C 1
ATOM 1116 O O . HIS A 1 149 ? 8.767 -6.298 -6.377 1.00 94.25 149 HIS A O 1
ATOM 1122 N N . GLU A 1 150 ? 9.596 -7.579 -8.036 1.00 91.94 150 GLU A N 1
ATOM 1123 C CA . GLU A 1 150 ? 8.503 -8.558 -8.081 1.00 91.94 150 GLU A CA 1
ATOM 1124 C C . GLU A 1 150 ? 8.351 -9.294 -6.746 1.00 91.94 150 GLU A C 1
ATOM 1126 O O . GLU A 1 150 ? 7.247 -9.390 -6.215 1.00 91.94 150 GLU A O 1
ATOM 1131 N N . THR A 1 151 ? 9.462 -9.700 -6.126 1.00 95.81 151 THR A N 1
ATOM 1132 C CA . THR A 1 151 ? 9.446 -10.343 -4.801 1.00 95.81 151 THR A CA 1
ATOM 1133 C C . THR A 1 151 ? 8.797 -9.445 -3.743 1.00 95.81 151 THR A C 1
ATOM 1135 O O . THR A 1 151 ? 7.978 -9.895 -2.937 1.00 95.81 151 THR A O 1
ATOM 1138 N N . TYR A 1 152 ? 9.141 -8.154 -3.722 1.00 96.69 152 TYR A N 1
ATOM 1139 C CA . TYR A 1 152 ? 8.520 -7.218 -2.787 1.00 96.69 152 TYR A CA 1
ATOM 1140 C C . TYR A 1 152 ? 7.064 -6.909 -3.148 1.00 96.69 152 TYR A C 1
ATOM 1142 O O . TYR A 1 152 ? 6.250 -6.752 -2.238 1.00 96.69 152 TYR A O 1
ATOM 1150 N N . ALA A 1 153 ? 6.710 -6.880 -4.434 1.00 93.75 153 ALA A N 1
ATOM 1151 C CA . ALA A 1 153 ? 5.323 -6.749 -4.873 1.00 93.75 153 ALA A CA 1
ATOM 1152 C C . ALA A 1 153 ? 4.464 -7.937 -4.398 1.00 93.75 153 ALA A C 1
ATOM 1154 O O . ALA A 1 153 ? 3.366 -7.730 -3.872 1.00 93.75 153 ALA A O 1
ATOM 1155 N N . ASP A 1 154 ? 4.988 -9.162 -4.458 1.00 94.94 154 ASP A N 1
ATOM 1156 C CA . ASP A 1 154 ? 4.324 -10.353 -3.920 1.00 94.94 154 ASP A CA 1
ATOM 1157 C C . ASP A 1 154 ? 4.115 -10.252 -2.407 1.00 94.94 154 ASP A C 1
ATOM 1159 O O . ASP A 1 154 ? 3.016 -10.510 -1.897 1.00 94.94 154 ASP A O 1
ATOM 1163 N N . TYR A 1 155 ? 5.135 -9.812 -1.664 1.00 97.50 155 TYR A N 1
ATOM 1164 C CA . TYR A 1 155 ? 4.990 -9.559 -0.230 1.00 97.50 155 TYR A CA 1
ATOM 1165 C C . TYR A 1 155 ? 3.939 -8.487 0.060 1.00 97.50 155 TYR A C 1
ATOM 1167 O O . TYR A 1 155 ? 3.143 -8.663 0.984 1.00 97.50 155 TYR A O 1
ATOM 1175 N N . THR A 1 156 ? 3.874 -7.412 -0.729 1.00 96.81 156 THR A N 1
ATOM 1176 C CA . THR A 1 156 ? 2.821 -6.394 -0.620 1.00 96.81 156 THR A CA 1
ATOM 1177 C C . THR A 1 156 ? 1.430 -7.005 -0.772 1.00 96.81 156 THR A C 1
ATOM 1179 O O . THR A 1 156 ? 0.558 -6.713 0.051 1.00 96.81 156 THR A O 1
ATOM 1182 N N . ILE A 1 157 ? 1.214 -7.861 -1.775 1.00 96.12 157 ILE A N 1
ATOM 1183 C CA . ILE A 1 157 ? -0.087 -8.499 -2.028 1.00 96.12 157 ILE A CA 1
ATOM 1184 C C . ILE A 1 157 ? -0.478 -9.392 -0.851 1.00 96.12 157 ILE A C 1
ATOM 1186 O O . ILE A 1 157 ? -1.562 -9.229 -0.283 1.00 96.12 157 ILE A O 1
ATOM 1190 N N . TRP A 1 158 ? 0.400 -10.310 -0.444 1.00 97.94 158 TRP A N 1
ATOM 1191 C CA . TRP A 1 158 ? 0.078 -11.287 0.598 1.00 97.94 158 TRP A CA 1
ATOM 1192 C C . TRP A 1 158 ? -0.075 -10.651 1.978 1.00 97.94 158 TRP A C 1
ATOM 1194 O O . TRP A 1 158 ? -1.042 -10.942 2.688 1.00 97.94 158 TRP A O 1
ATOM 1204 N N . LEU A 1 159 ? 0.829 -9.747 2.360 1.00 98.44 159 LEU A N 1
ATOM 1205 C CA . LEU A 1 159 ? 0.743 -9.042 3.640 1.00 98.44 159 LEU A CA 1
ATOM 1206 C C . LEU A 1 159 ? -0.432 -8.062 3.664 1.00 98.44 159 LEU A C 1
ATOM 1208 O O . LEU A 1 159 ? -1.115 -7.962 4.685 1.00 98.44 159 LEU A O 1
ATOM 1212 N N . GLY A 1 160 ? -0.710 -7.384 2.546 1.00 98.31 160 GLY A N 1
ATOM 1213 C CA . GLY A 1 160 ? -1.879 -6.519 2.389 1.00 98.31 160 GLY A CA 1
ATOM 1214 C C . GLY A 1 160 ? -3.182 -7.300 2.539 1.00 98.31 160 GLY A C 1
ATOM 1215 O O . GLY A 1 160 ? -4.052 -6.902 3.317 1.00 98.31 160 GLY A O 1
ATOM 1216 N N . LEU A 1 161 ? -3.287 -8.465 1.891 1.00 98.38 161 LEU A N 1
ATOM 1217 C CA . LEU A 1 161 ? -4.445 -9.354 1.994 1.00 98.38 161 LEU A CA 1
ATOM 1218 C C . LEU A 1 16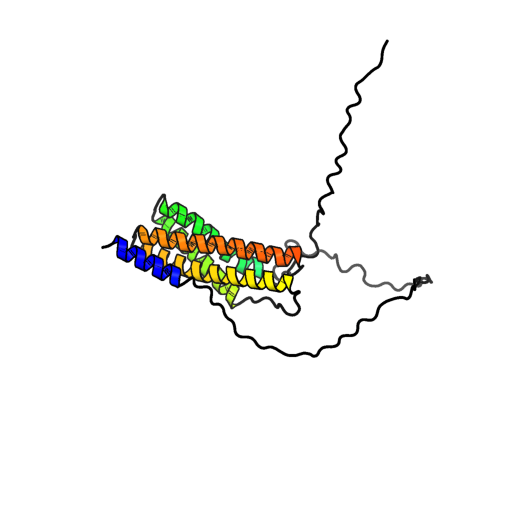1 ? -4.656 -9.845 3.426 1.00 98.38 161 LEU A C 1
ATOM 1220 O O . LEU A 1 161 ? -5.742 -9.671 3.981 1.00 98.38 161 LEU A O 1
ATOM 1224 N N . VAL A 1 162 ? -3.621 -10.411 4.051 1.00 98.38 162 VAL A N 1
ATOM 1225 C CA . VAL A 1 162 ? -3.693 -10.884 5.441 1.00 98.38 162 VAL A CA 1
ATOM 1226 C C . VAL A 1 162 ? -4.046 -9.731 6.380 1.00 98.38 162 VAL A C 1
ATOM 1228 O O . VAL A 1 162 ? -4.963 -9.860 7.189 1.00 98.38 162 VAL A O 1
ATOM 1231 N N . GLY A 1 163 ? -3.375 -8.586 6.250 1.00 98.31 163 GLY A N 1
ATOM 1232 C CA . GLY A 1 163 ? -3.620 -7.400 7.067 1.00 98.31 163 GLY A CA 1
ATOM 1233 C C . GLY A 1 163 ? -5.047 -6.871 6.937 1.00 98.31 163 GLY A C 1
ATOM 1234 O O . GLY A 1 163 ? -5.695 -6.598 7.948 1.00 98.31 163 GLY A O 1
ATOM 1235 N N . THR A 1 164 ? -5.575 -6.804 5.715 1.00 98.44 164 THR A N 1
ATOM 1236 C CA . THR A 1 164 ? -6.947 -6.358 5.429 1.00 98.44 164 THR A CA 1
ATOM 1237 C C . THR A 1 164 ? -7.986 -7.324 5.990 1.00 98.44 164 THR A C 1
ATOM 1239 O O . THR A 1 164 ? -8.942 -6.892 6.636 1.00 98.44 164 THR A O 1
ATOM 1242 N N . LEU A 1 165 ? -7.797 -8.635 5.810 1.00 98.12 165 LEU A N 1
ATOM 1243 C CA . LEU A 1 165 ? -8.708 -9.645 6.355 1.00 98.12 165 LEU A CA 1
ATOM 1244 C C . LEU A 1 165 ? -8.713 -9.625 7.884 1.00 98.12 165 LEU A C 1
ATOM 1246 O O . LEU A 1 165 ? -9.781 -9.602 8.499 1.00 98.12 165 LEU A O 1
ATOM 1250 N N . LEU A 1 166 ? -7.532 -9.575 8.506 1.00 97.69 166 LEU A N 1
ATOM 1251 C CA . LEU A 1 166 ? -7.412 -9.447 9.957 1.00 97.69 166 LEU A CA 1
ATOM 1252 C C . LEU A 1 166 ? -8.090 -8.172 10.450 1.00 97.69 166 LEU A C 1
ATOM 1254 O O . LEU A 1 166 ? -8.823 -8.226 11.438 1.00 97.69 166 LEU A O 1
ATOM 1258 N N . LYS A 1 167 ? -7.922 -7.055 9.735 1.00 97.19 167 LYS A N 1
ATOM 1259 C CA . LYS A 1 167 ? -8.585 -5.798 10.076 1.00 97.19 167 LYS A CA 1
ATOM 1260 C C . LYS A 1 167 ? -10.111 -5.893 9.994 1.00 97.19 167 LYS A C 1
ATOM 1262 O O . LYS A 1 167 ? -10.816 -5.370 10.854 1.00 97.19 167 LYS A O 1
ATOM 1267 N N . GLY A 1 168 ? -10.632 -6.596 8.991 1.00 97.06 168 GLY A N 1
ATOM 1268 C CA . GLY A 1 168 ? -12.062 -6.889 8.885 1.00 97.06 168 GLY A CA 1
ATOM 1269 C C . GLY A 1 168 ? -12.569 -7.711 10.072 1.00 97.06 168 GLY A C 1
ATOM 1270 O O . GLY A 1 168 ? -13.611 -7.401 10.647 1.00 97.06 168 GLY A O 1
ATOM 1271 N N . ILE A 1 169 ? -11.800 -8.711 10.513 1.00 96.19 169 ILE A N 1
ATOM 1272 C CA . ILE A 1 169 ? -12.155 -9.518 11.688 1.00 96.19 169 ILE A CA 1
ATOM 1273 C C . ILE A 1 169 ? -12.153 -8.663 12.961 1.00 96.19 169 ILE A C 1
ATOM 1275 O O . ILE A 1 169 ? -13.055 -8.816 13.790 1.00 96.19 169 ILE A O 1
ATOM 1279 N N . THR A 1 170 ? -11.187 -7.754 13.136 1.00 94.62 170 THR A N 1
ATOM 1280 C CA . THR A 1 170 ? -11.105 -6.944 14.361 1.00 94.62 170 THR A CA 1
ATOM 1281 C C . THR A 1 170 ? -12.249 -5.944 14.511 1.00 94.62 170 THR A C 1
ATOM 1283 O O . THR A 1 170 ? -12.608 -5.625 15.646 1.00 94.62 170 THR A O 1
ATOM 1286 N N . LEU A 1 171 ? -12.897 -5.526 13.416 1.00 92.81 171 LEU A N 1
ATOM 1287 C CA . LEU A 1 171 ? -14.126 -4.721 13.473 1.00 92.81 171 LEU A CA 1
ATOM 1288 C C . LEU A 1 171 ? -15.269 -5.442 14.198 1.00 92.81 171 LEU A C 1
ATOM 1290 O O . LEU A 1 171 ? -15.972 -4.826 14.997 1.00 92.81 171 LEU A O 1
ATOM 1294 N N . TRP A 1 172 ? -15.456 -6.741 13.948 1.00 89.56 172 TRP A N 1
ATOM 1295 C CA . TRP A 1 172 ? -16.504 -7.536 14.605 1.00 89.56 172 TRP A CA 1
ATOM 1296 C C . TRP A 1 172 ? -16.041 -8.164 15.921 1.00 89.56 172 TRP A C 1
ATOM 1298 O O . TRP A 1 172 ? -16.847 -8.451 16.808 1.00 89.56 172 TRP A O 1
ATOM 1308 N N . ARG A 1 173 ? -14.737 -8.414 16.052 1.00 90.19 173 ARG A N 1
ATOM 1309 C CA . ARG A 1 173 ? -14.105 -9.042 17.215 1.00 90.19 173 ARG A CA 1
ATOM 1310 C C . ARG A 1 173 ? -12.886 -8.212 17.635 1.00 90.19 173 ARG A C 1
ATOM 1312 O O . ARG A 1 173 ? -11.771 -8.583 17.268 1.00 90.19 173 ARG A O 1
ATOM 1319 N N . PRO A 1 174 ? -13.062 -7.143 18.439 1.00 84.69 174 PRO A N 1
ATOM 1320 C CA . PRO A 1 174 ? -11.999 -6.194 18.795 1.00 84.69 174 PRO A CA 1
ATOM 1321 C C . PRO A 1 174 ? -11.006 -6.782 19.813 1.00 84.69 174 PRO A C 1
ATOM 1323 O O . PRO A 1 174 ? -10.886 -6.351 20.962 1.00 84.69 174 PRO A O 1
ATOM 1326 N N . LEU A 1 175 ? -10.295 -7.827 19.400 1.00 89.56 175 LEU A N 1
ATOM 1327 C CA . LEU A 1 175 ? -9.269 -8.497 20.177 1.00 89.56 175 LEU A CA 1
ATOM 1328 C C . LEU A 1 175 ? -7.951 -7.740 20.001 1.00 89.56 175 LEU A C 1
ATOM 1330 O O . LEU A 1 175 ? -7.380 -7.723 18.916 1.00 89.56 175 LEU A O 1
ATOM 1334 N N . LYS A 1 176 ? -7.430 -7.160 21.089 1.00 89.81 176 LYS A N 1
ATOM 1335 C CA . LYS A 1 176 ? -6.206 -6.333 21.065 1.00 89.81 176 LYS A CA 1
ATOM 1336 C C . LYS A 1 176 ? -4.993 -7.027 20.435 1.00 89.81 176 LYS A C 1
ATOM 1338 O O . LYS A 1 176 ? -4.207 -6.386 19.752 1.00 89.81 176 LYS A O 1
ATOM 1343 N N . TRP A 1 177 ? -4.839 -8.334 20.652 1.00 92.88 177 TRP A N 1
ATOM 1344 C CA . TRP A 1 177 ? -3.739 -9.090 20.048 1.00 92.88 177 TRP A CA 1
ATOM 1345 C C . TRP A 1 177 ? -3.891 -9.197 18.526 1.00 92.88 177 TRP A C 1
ATOM 1347 O O . TRP A 1 177 ? -2.899 -9.119 17.814 1.00 92.88 177 TRP A O 1
ATOM 1357 N N . LEU A 1 178 ? -5.126 -9.321 18.030 1.00 94.31 178 LEU A N 1
ATOM 1358 C CA . LEU A 1 178 ? -5.424 -9.432 16.606 1.00 94.31 178 LEU A CA 1
ATOM 1359 C C . LEU A 1 178 ? -5.212 -8.092 15.893 1.00 94.31 178 LEU A C 1
ATOM 1361 O O . LEU A 1 178 ? -4.672 -8.078 14.796 1.00 94.31 178 LEU A O 1
ATOM 1365 N N . GLU A 1 179 ? -5.533 -6.973 16.552 1.00 95.00 179 GLU A N 1
ATOM 1366 C CA . GLU A 1 179 ? -5.153 -5.629 16.087 1.00 95.00 179 GLU A CA 1
ATOM 1367 C C . GLU A 1 179 ? -3.629 -5.480 15.962 1.00 95.00 179 GLU A C 1
ATOM 1369 O O . GLU A 1 179 ? -3.141 -4.902 14.992 1.00 95.00 179 GLU A O 1
ATOM 1374 N N . GLY A 1 180 ? -2.867 -6.050 16.904 1.00 96.44 180 GLY A N 1
ATOM 1375 C CA . GLY A 1 180 ? -1.404 -6.087 16.837 1.00 96.44 180 GLY A CA 1
ATOM 1376 C C . GLY A 1 180 ? -0.876 -6.906 15.656 1.00 96.44 180 GLY A C 1
ATOM 1377 O O . GLY A 1 180 ? 0.027 -6.457 14.954 1.00 96.44 180 GLY A O 1
ATOM 1378 N N . VAL A 1 181 ? -1.462 -8.077 15.385 1.00 97.56 181 VAL A N 1
ATOM 1379 C CA . VAL A 1 181 ? -1.085 -8.904 14.222 1.00 97.56 181 VAL A CA 1
ATOM 1380 C C . VAL A 1 181 ? -1.497 -8.230 12.907 1.00 97.56 181 VAL A C 1
ATOM 1382 O O . VAL A 1 181 ? -0.713 -8.220 11.962 1.00 97.56 181 VAL A O 1
ATOM 1385 N N . ALA A 1 182 ? -2.678 -7.607 12.850 1.00 97.31 182 ALA A N 1
ATOM 1386 C CA . ALA A 1 182 ? -3.121 -6.822 11.697 1.00 97.31 182 ALA A CA 1
ATOM 1387 C C . ALA A 1 182 ? -2.175 -5.644 11.424 1.00 97.31 182 ALA A C 1
ATOM 1389 O O . ALA A 1 182 ? -1.825 -5.388 10.275 1.00 97.31 182 ALA A O 1
ATOM 1390 N N . ALA A 1 183 ? -1.712 -4.963 12.479 1.00 97.94 183 ALA A N 1
ATOM 1391 C CA . ALA A 1 183 ? -0.714 -3.906 12.368 1.00 97.94 183 ALA A CA 1
ATOM 1392 C C . ALA A 1 183 ? 0.619 -4.424 11.839 1.00 97.94 183 ALA A C 1
ATOM 1394 O O . ALA A 1 183 ? 1.167 -3.821 10.925 1.00 97.94 183 ALA A O 1
ATOM 1395 N N . LEU A 1 184 ? 1.114 -5.552 12.352 1.00 98.44 184 LEU A N 1
ATOM 1396 C CA . LEU A 1 184 ? 2.352 -6.150 11.860 1.00 98.44 184 LEU A CA 1
ATOM 1397 C C . LEU A 1 184 ? 2.258 -6.495 10.367 1.00 98.44 184 LEU A C 1
ATOM 1399 O O . LEU A 1 184 ? 3.171 -6.174 9.611 1.00 98.44 184 LEU A O 1
ATOM 1403 N N . ALA A 1 185 ? 1.141 -7.089 9.937 1.00 98.56 185 ALA A N 1
ATOM 1404 C CA . ALA A 1 185 ? 0.904 -7.419 8.536 1.00 98.56 185 ALA A CA 1
ATOM 1405 C C . ALA A 1 185 ? 0.818 -6.162 7.651 1.00 98.56 185 ALA A C 1
ATOM 1407 O O . ALA A 1 185 ? 1.533 -6.073 6.659 1.00 98.56 185 ALA A O 1
ATOM 1408 N N . LEU A 1 186 ? 0.010 -5.161 8.023 1.00 98.50 186 LEU A N 1
ATOM 1409 C CA . LEU A 1 186 ? -0.142 -3.933 7.231 1.00 98.50 186 LEU A CA 1
ATOM 1410 C C . LEU A 1 186 ? 1.142 -3.092 7.198 1.00 98.50 186 LEU A C 1
ATOM 1412 O O . LEU A 1 186 ? 1.491 -2.562 6.148 1.00 98.50 186 LEU A O 1
ATOM 1416 N N . VAL A 1 187 ? 1.883 -3.003 8.306 1.00 98.69 187 VAL A N 1
ATOM 1417 C CA . VAL A 1 187 ? 3.199 -2.342 8.338 1.00 98.69 187 VAL A CA 1
ATOM 1418 C C . VAL A 1 187 ? 4.203 -3.093 7.472 1.00 98.69 187 VAL A C 1
ATOM 1420 O O . VAL A 1 187 ? 4.910 -2.460 6.693 1.00 98.69 187 VAL A O 1
ATOM 1423 N N . GLY A 1 188 ? 4.231 -4.426 7.543 1.00 98.50 188 GLY A N 1
ATOM 1424 C CA . GLY A 1 188 ? 5.048 -5.248 6.650 1.00 98.50 188 GLY A CA 1
ATOM 1425 C C . GLY A 1 188 ? 4.704 -5.017 5.177 1.00 98.50 188 GLY A C 1
ATOM 1426 O O . GLY A 1 188 ? 5.608 -4.829 4.366 1.00 98.50 188 GLY A O 1
ATOM 1427 N N . ALA A 1 189 ? 3.412 -4.938 4.841 1.00 98.50 189 ALA A N 1
ATOM 1428 C CA . ALA A 1 189 ? 2.952 -4.607 3.495 1.00 98.50 189 ALA A CA 1
ATOM 1429 C C . ALA A 1 189 ? 3.436 -3.217 3.061 1.00 98.50 189 ALA A C 1
ATOM 1431 O O . ALA A 1 189 ? 3.959 -3.073 1.961 1.00 98.50 189 ALA A O 1
ATOM 1432 N N . GLY A 1 190 ? 3.321 -2.208 3.931 1.00 98.00 190 GLY A N 1
ATOM 1433 C CA . GLY A 1 190 ? 3.819 -0.858 3.669 1.00 98.00 190 GLY A CA 1
ATOM 1434 C C . GLY A 1 190 ? 5.332 -0.818 3.428 1.00 98.00 190 GLY A C 1
ATOM 1435 O O . GLY A 1 190 ? 5.785 -0.208 2.464 1.00 98.00 190 GLY A O 1
ATOM 1436 N N . ILE A 1 191 ? 6.122 -1.521 4.242 1.00 98.38 191 ILE A N 1
ATOM 1437 C CA . ILE A 1 191 ? 7.574 -1.642 4.027 1.00 98.38 191 ILE A CA 1
ATOM 1438 C C . ILE A 1 191 ? 7.859 -2.297 2.671 1.00 98.38 191 ILE A C 1
ATOM 1440 O O . ILE A 1 191 ? 8.672 -1.778 1.908 1.00 98.38 191 ILE A O 1
ATOM 1444 N N . ALA A 1 192 ? 7.163 -3.389 2.343 1.00 97.88 192 ALA A N 1
ATOM 1445 C CA . ALA A 1 192 ? 7.300 -4.061 1.054 1.00 97.88 192 ALA A CA 1
ATOM 1446 C C . ALA A 1 192 ? 6.954 -3.132 -0.124 1.00 97.88 192 ALA A C 1
ATOM 1448 O O . ALA A 1 192 ? 7.711 -3.091 -1.088 1.00 97.88 192 ALA A O 1
ATOM 1449 N N . VAL A 1 193 ? 5.911 -2.293 -0.008 1.00 96.88 193 VAL A N 1
ATOM 1450 C CA . VAL A 1 193 ? 5.586 -1.267 -1.021 1.00 96.88 193 VAL A CA 1
ATOM 1451 C C . VAL A 1 193 ? 6.759 -0.309 -1.221 1.00 96.88 193 VAL A C 1
ATOM 1453 O O . VAL A 1 193 ? 7.118 -0.005 -2.356 1.00 96.88 193 VAL A O 1
ATOM 1456 N N . GLY A 1 194 ? 7.371 0.164 -0.132 1.00 96.12 194 GLY A N 1
ATOM 1457 C CA . GLY A 1 194 ? 8.529 1.057 -0.202 1.00 96.12 194 GLY A CA 1
ATOM 1458 C C . GLY A 1 194 ? 9.737 0.411 -0.885 1.00 96.12 194 GLY A C 1
ATOM 1459 O O . GLY A 1 194 ? 10.381 1.044 -1.720 1.00 96.12 194 GLY A O 1
ATOM 1460 N N . LEU A 1 195 ? 10.021 -0.857 -0.578 1.00 97.19 195 LEU A N 1
ATOM 1461 C CA . LEU A 1 195 ? 11.134 -1.606 -1.172 1.00 97.19 195 LEU A CA 1
ATOM 1462 C C . LEU A 1 195 ? 10.886 -1.955 -2.646 1.00 97.19 195 LEU A C 1
ATOM 1464 O O . LEU A 1 195 ? 11.789 -1.792 -3.466 1.00 97.19 195 LEU A O 1
ATOM 1468 N N . ALA A 1 196 ? 9.661 -2.350 -3.003 1.00 94.44 196 ALA A N 1
ATOM 1469 C CA . ALA A 1 196 ? 9.254 -2.517 -4.395 1.00 94.44 196 ALA A CA 1
ATOM 1470 C C . ALA A 1 196 ? 9.414 -1.191 -5.152 1.00 94.44 196 ALA A C 1
ATOM 1472 O O . ALA A 1 196 ? 10.059 -1.146 -6.199 1.00 94.44 196 ALA A O 1
ATOM 1473 N N . GLY A 1 197 ? 8.919 -0.085 -4.589 1.00 92.94 197 GLY A N 1
ATOM 1474 C CA . GLY A 1 197 ? 9.071 1.251 -5.164 1.00 92.94 197 GLY A CA 1
ATOM 1475 C C . GLY A 1 197 ? 10.533 1.662 -5.355 1.00 92.94 197 GLY A C 1
ATOM 1476 O O . GLY A 1 197 ? 10.875 2.219 -6.394 1.00 92.94 197 GLY A O 1
ATOM 1477 N N . HIS A 1 198 ? 11.414 1.335 -4.405 1.00 95.19 198 HIS A N 1
ATOM 1478 C CA . HIS A 1 198 ? 12.849 1.603 -4.517 1.00 95.19 198 HIS A CA 1
ATOM 1479 C C . HIS A 1 198 ? 13.481 0.885 -5.718 1.00 95.19 198 HIS A C 1
ATOM 1481 O O . HIS A 1 198 ? 14.168 1.520 -6.518 1.00 95.19 198 HIS A O 1
ATOM 1487 N N . GLN A 1 199 ? 13.198 -0.409 -5.891 1.00 94.75 199 GLN A N 1
ATOM 1488 C CA . GLN A 1 199 ? 13.704 -1.174 -7.036 1.00 94.75 199 GLN A CA 1
ATOM 1489 C C . GLN A 1 199 ? 13.059 -0.743 -8.359 1.00 94.75 199 GLN A C 1
ATOM 1491 O O . GLN A 1 199 ? 13.743 -0.652 -9.375 1.00 94.75 199 GLN A O 1
ATOM 1496 N N . GLY A 1 200 ? 11.773 -0.379 -8.343 1.00 90.56 200 GLY A N 1
ATOM 1497 C CA . GLY A 1 200 ? 11.099 0.226 -9.497 1.00 90.56 200 GLY A CA 1
ATOM 1498 C C . GLY A 1 200 ? 11.766 1.538 -9.920 1.00 90.56 200 GLY A C 1
ATOM 1499 O O . GLY A 1 200 ? 11.990 1.778 -11.105 1.00 90.56 200 GLY A O 1
ATOM 1500 N N . GLY A 1 201 ? 12.183 2.346 -8.942 1.00 89.88 201 GLY A N 1
ATOM 1501 C CA . GLY A 1 201 ? 13.028 3.512 -9.164 1.00 89.88 201 GLY A CA 1
ATOM 1502 C C . GLY A 1 201 ? 14.362 3.133 -9.807 1.00 89.88 201 GLY A C 1
ATOM 1503 O O . GLY A 1 201 ? 14.702 3.679 -10.851 1.00 89.88 201 GLY A O 1
ATOM 1504 N N . ALA A 1 202 ? 15.092 2.159 -9.261 1.00 91.19 202 ALA A N 1
ATOM 1505 C CA . ALA A 1 202 ? 16.363 1.709 -9.839 1.00 91.19 202 ALA A CA 1
ATOM 1506 C C . ALA A 1 202 ? 16.222 1.282 -11.315 1.00 91.19 202 ALA A C 1
ATOM 1508 O O . ALA A 1 202 ? 17.016 1.715 -12.151 1.00 91.19 202 ALA A O 1
ATOM 1509 N N . LEU A 1 203 ? 15.171 0.525 -11.657 1.00 88.75 203 LEU A N 1
ATOM 1510 C CA . LEU A 1 203 ? 14.840 0.156 -13.041 1.00 88.75 203 LEU A CA 1
ATOM 1511 C C . LEU A 1 203 ? 14.696 1.381 -13.947 1.00 88.75 203 LEU A C 1
ATOM 1513 O O . LEU A 1 203 ? 15.315 1.437 -15.009 1.00 88.75 203 LEU A O 1
ATOM 1517 N N . THR A 1 204 ? 13.950 2.395 -13.506 1.00 87.62 204 THR A N 1
ATOM 1518 C CA . THR A 1 204 ? 13.738 3.607 -14.308 1.00 87.62 204 THR A CA 1
ATOM 1519 C C . THR A 1 204 ? 14.965 4.517 -14.383 1.00 87.62 204 THR A C 1
ATOM 1521 O O . THR A 1 204 ? 15.273 5.018 -15.459 1.00 87.62 204 THR A O 1
ATOM 1524 N N . TYR A 1 205 ? 15.662 4.736 -13.265 1.00 84.69 205 TYR A N 1
ATOM 1525 C CA . TYR A 1 205 ? 16.683 5.779 -13.119 1.00 84.69 205 TYR A CA 1
ATOM 1526 C C . TYR A 1 205 ? 18.090 5.290 -13.478 1.00 84.69 205 TYR A C 1
ATOM 1528 O O . TYR A 1 205 ? 18.870 6.055 -14.035 1.00 84.69 205 TYR A O 1
ATOM 1536 N N . LEU A 1 206 ? 18.429 4.037 -13.158 1.00 86.75 206 LEU A N 1
ATOM 1537 C CA . LEU A 1 206 ? 19.771 3.487 -13.390 1.00 86.75 206 LEU A CA 1
ATOM 1538 C C . LEU A 1 206 ? 19.849 2.678 -14.684 1.00 86.75 206 LEU A C 1
ATOM 1540 O O . LEU A 1 206 ? 20.880 2.679 -15.349 1.00 86.75 206 LEU A O 1
ATOM 1544 N N . TYR A 1 207 ? 18.761 1.994 -15.044 1.00 85.69 207 TYR A N 1
ATOM 1545 C CA . TYR A 1 207 ? 18.737 1.072 -16.183 1.00 85.69 207 TYR A CA 1
ATOM 1546 C C . TYR A 1 207 ? 17.884 1.566 -17.359 1.00 85.69 207 TYR A C 1
ATOM 1548 O O . TYR A 1 207 ? 17.833 0.906 -18.393 1.00 85.69 207 TYR A O 1
ATOM 1556 N N . GLY A 1 208 ? 17.231 2.727 -17.232 1.00 82.38 208 GLY A N 1
ATOM 1557 C CA . GLY A 1 208 ? 16.460 3.342 -18.317 1.00 82.38 208 GLY A CA 1
ATOM 1558 C C . GLY A 1 208 ? 15.153 2.622 -18.668 1.00 82.38 208 GLY A C 1
ATOM 1559 O O . GLY A 1 208 ? 14.580 2.873 -19.726 1.00 82.38 208 GLY A O 1
ATOM 1560 N N . ILE A 1 209 ? 14.667 1.730 -17.804 1.00 81.94 209 ILE A N 1
ATOM 1561 C CA . ILE A 1 209 ? 13.495 0.886 -18.058 1.00 81.94 209 ILE A CA 1
ATOM 1562 C C . ILE A 1 209 ? 12.251 1.592 -17.524 1.00 81.94 209 ILE A C 1
ATOM 1564 O O . ILE A 1 209 ? 12.011 1.632 -16.320 1.00 81.94 209 ILE A O 1
ATOM 1568 N N . GLY A 1 210 ? 11.455 2.166 -18.426 1.00 76.69 210 GLY A N 1
ATOM 1569 C CA . GLY A 1 210 ? 10.205 2.857 -18.107 1.00 76.69 210 GLY A CA 1
ATOM 1570 C C . GLY A 1 210 ? 10.090 4.240 -18.765 1.00 76.69 210 GLY A C 1
ATOM 1571 O O . GLY A 1 210 ? 10.941 4.621 -19.564 1.00 76.69 210 GLY A O 1
ATOM 1572 N N . PRO A 1 211 ? 9.041 5.025 -18.451 1.00 66.06 211 PRO A N 1
ATOM 1573 C CA . PRO A 1 211 ? 8.613 6.147 -19.295 1.00 66.06 211 PRO A CA 1
ATOM 1574 C C . PRO A 1 211 ? 9.578 7.338 -19.422 1.00 66.06 211 PRO A C 1
ATOM 1576 O O . PRO A 1 211 ? 9.357 8.174 -20.294 1.00 66.06 211 PRO A O 1
ATOM 1579 N N . ARG A 1 212 ? 10.580 7.496 -18.540 1.00 59.28 212 ARG A N 1
ATOM 1580 C CA . ARG A 1 212 ? 11.398 8.731 -18.466 1.00 59.28 212 ARG A CA 1
ATOM 1581 C C . ARG A 1 212 ? 12.871 8.559 -18.075 1.00 59.28 212 ARG A C 1
ATOM 1583 O O . ARG A 1 212 ? 13.527 9.560 -17.808 1.00 59.28 212 ARG A O 1
ATOM 1590 N N . GLY A 1 213 ? 13.417 7.343 -18.085 1.00 56.12 213 GLY A N 1
ATOM 1591 C CA . GLY A 1 213 ? 14.806 7.112 -17.657 1.00 56.12 213 GLY A 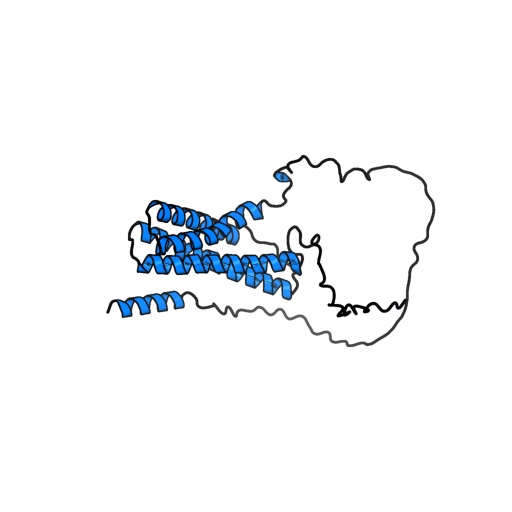CA 1
ATOM 1592 C C . GLY A 1 213 ? 15.864 7.923 -18.425 1.00 56.12 213 GLY A C 1
ATOM 1593 O O . GLY A 1 213 ? 16.895 8.274 -17.868 1.00 56.12 213 GLY A O 1
ATOM 1594 N N . ALA A 1 214 ? 15.581 8.281 -19.683 1.00 54.66 214 ALA A N 1
ATOM 1595 C CA . ALA A 1 214 ? 16.521 8.958 -20.579 1.00 54.66 214 ALA A CA 1
ATOM 1596 C C . ALA A 1 214 ? 16.621 10.493 -20.422 1.00 54.66 214 ALA A C 1
ATOM 1598 O O . ALA A 1 214 ? 17.506 11.091 -21.024 1.00 54.66 214 ALA A O 1
ATOM 1599 N N . TYR A 1 215 ? 15.734 11.145 -19.657 1.00 55.56 215 TYR A N 1
ATOM 1600 C CA . TYR A 1 215 ? 15.641 12.619 -19.583 1.00 55.56 215 TYR A CA 1
ATOM 1601 C C . TYR A 1 215 ? 15.900 13.183 -18.180 1.00 55.56 215 TYR A C 1
ATOM 1603 O O . TYR A 1 215 ? 15.357 14.223 -17.810 1.00 55.56 215 TYR A O 1
ATOM 1611 N N . LEU A 1 216 ? 16.683 12.477 -17.369 1.00 55.81 216 LEU A N 1
ATOM 1612 C CA . LEU A 1 216 ? 17.003 12.882 -16.005 1.00 55.81 216 LEU A CA 1
ATOM 1613 C C . LEU A 1 216 ? 18.438 13.404 -15.961 1.00 55.81 216 LEU A C 1
ATOM 1615 O O . LEU A 1 216 ? 19.359 12.713 -16.389 1.00 55.81 216 LEU A O 1
ATOM 1619 N N . GLU A 1 217 ? 18.622 14.622 -15.453 1.00 57.78 217 GLU A N 1
ATOM 1620 C CA . GLU A 1 217 ? 19.952 15.188 -15.231 1.00 57.78 217 GLU A CA 1
ATOM 1621 C C . GLU A 1 217 ? 20.697 14.333 -14.197 1.00 57.78 217 GLU A C 1
ATOM 1623 O O . GLU A 1 217 ? 20.307 14.241 -13.031 1.00 57.78 217 GLU A O 1
ATOM 1628 N N . GLN A 1 218 ? 21.768 13.673 -14.634 1.00 55.34 218 GLN A N 1
ATOM 1629 C CA . GLN A 1 218 ? 22.713 13.024 -13.739 1.00 55.34 218 GLN A CA 1
ATOM 1630 C C . GLN A 1 218 ? 23.673 14.102 -13.241 1.00 55.34 218 GLN A C 1
ATOM 1632 O O . GLN A 1 218 ? 24.600 14.495 -13.945 1.00 55.34 218 GLN A O 1
ATOM 1637 N N . HIS A 1 219 ? 23.448 14.610 -12.030 1.00 51.12 219 HIS A N 1
ATOM 1638 C CA . HIS A 1 219 ? 24.492 15.352 -11.333 1.00 51.12 219 HIS A CA 1
ATOM 1639 C C . HIS A 1 219 ? 25.568 14.349 -10.913 1.00 51.12 219 HIS A C 1
ATOM 1641 O O . HIS A 1 219 ? 25.503 13.769 -9.828 1.00 51.12 219 HIS A O 1
ATOM 1647 N N . GLU A 1 220 ? 26.535 14.097 -11.796 1.00 51.25 220 GLU A N 1
ATOM 1648 C CA . GLU A 1 220 ? 27.794 13.488 -11.386 1.00 51.25 220 GLU A CA 1
ATOM 1649 C C . GLU A 1 220 ? 28.396 14.398 -10.315 1.00 51.25 220 GLU A C 1
ATOM 1651 O O . GLU A 1 220 ? 28.623 15.586 -10.548 1.00 51.25 220 GLU A O 1
ATOM 1656 N N . GLY A 1 221 ? 28.551 13.867 -9.100 1.00 43.28 221 GLY A N 1
ATOM 1657 C CA . GLY A 1 221 ? 29.136 14.615 -7.999 1.00 43.28 221 GLY A CA 1
ATOM 1658 C C . GLY A 1 221 ? 30.503 15.137 -8.419 1.00 43.28 221 GLY A C 1
ATOM 1659 O O . GLY A 1 221 ? 31.378 14.346 -8.775 1.00 43.28 221 GLY A O 1
ATOM 1660 N N . GLU A 1 222 ? 30.675 16.459 -8.380 1.00 40.91 222 GLU A N 1
ATOM 1661 C CA . GLU A 1 222 ? 31.988 17.075 -8.520 1.00 40.91 222 GLU A CA 1
ATOM 1662 C C . GLU A 1 222 ? 32.959 16.374 -7.558 1.00 40.91 222 GLU A C 1
ATOM 1664 O O . GLU A 1 222 ? 32.636 16.200 -6.373 1.00 40.91 222 GLU A O 1
ATOM 1669 N N . PRO A 1 223 ? 34.148 15.950 -8.019 1.00 41.44 223 PRO A N 1
ATOM 1670 C CA . PRO A 1 223 ? 35.183 15.541 -7.093 1.00 41.44 223 PRO A CA 1
ATOM 1671 C C . PRO A 1 223 ? 35.461 16.750 -6.206 1.00 41.44 223 PRO A C 1
ATOM 1673 O O . PRO A 1 223 ? 35.693 17.844 -6.713 1.00 41.44 223 PRO A O 1
ATOM 1676 N N . ALA A 1 224 ? 35.393 16.558 -4.889 1.00 48.59 224 ALA A N 1
ATOM 1677 C CA . ALA A 1 224 ? 35.723 17.589 -3.921 1.00 48.59 224 ALA A CA 1
ATOM 1678 C C . ALA A 1 224 ? 37.153 18.096 -4.188 1.00 48.59 224 ALA A C 1
ATOM 1680 O O . ALA A 1 224 ? 38.126 17.508 -3.711 1.00 48.59 224 ALA A O 1
ATOM 1681 N N . ASP A 1 225 ? 37.279 19.168 -4.975 1.00 43.47 225 ASP A N 1
ATOM 1682 C CA . ASP A 1 225 ? 38.504 19.943 -5.098 1.00 43.47 225 ASP A CA 1
ATOM 1683 C C . ASP A 1 225 ? 38.715 20.614 -3.744 1.00 43.47 225 ASP A C 1
ATOM 1685 O O . ASP A 1 225 ? 38.081 21.608 -3.385 1.00 43.47 225 ASP A O 1
ATOM 1689 N N . GLY A 1 226 ? 39.588 20.001 -2.951 1.00 46.91 226 GLY A N 1
ATOM 1690 C CA . GLY A 1 226 ? 40.066 20.506 -1.677 1.00 46.91 226 GLY A CA 1
ATOM 1691 C C . GLY A 1 226 ? 40.968 21.732 -1.820 1.00 46.91 226 GLY A C 1
ATOM 1692 O O . GLY A 1 226 ? 41.991 21.805 -1.136 1.00 46.91 226 GLY A O 1
ATOM 1693 N N . ASN A 1 227 ? 40.605 22.714 -2.646 1.00 37.56 227 ASN A N 1
ATOM 1694 C CA . ASN A 1 227 ? 41.292 23.995 -2.701 1.00 37.56 227 ASN A CA 1
ATOM 1695 C C . ASN A 1 227 ? 40.797 24.925 -1.592 1.00 37.56 227 ASN A C 1
ATOM 1697 O O . ASN A 1 227 ? 39.959 25.811 -1.745 1.00 37.56 227 ASN A O 1
ATOM 1701 N N . ARG A 1 228 ? 41.398 24.670 -0.429 1.00 41.81 228 ARG A N 1
ATOM 1702 C CA . ARG A 1 228 ? 41.683 25.597 0.665 1.00 41.81 228 ARG A CA 1
ATOM 1703 C C . ARG A 1 228 ? 41.704 27.061 0.194 1.00 41.81 228 ARG A C 1
ATOM 1705 O O . ARG A 1 228 ? 42.652 27.507 -0.446 1.00 41.81 228 ARG A O 1
ATOM 1712 N N . HIS A 1 229 ? 40.698 27.830 0.606 1.00 42.38 229 HIS A N 1
ATOM 1713 C CA . HIS A 1 229 ? 40.761 29.288 0.594 1.00 42.38 229 HIS A CA 1
ATOM 1714 C C . HIS A 1 229 ? 41.865 29.753 1.557 1.00 42.38 229 HIS A C 1
ATOM 1716 O O . HIS A 1 229 ? 41.669 29.822 2.772 1.00 42.38 229 HIS A O 1
ATOM 1722 N N . GLU A 1 230 ? 43.045 30.066 1.023 1.00 40.22 230 GLU A N 1
ATOM 1723 C CA . GLU A 1 230 ? 44.043 30.853 1.740 1.00 40.22 230 GLU A CA 1
ATOM 1724 C C . GLU A 1 230 ? 43.546 32.300 1.856 1.00 40.22 230 GLU A C 1
ATOM 1726 O O . GLU A 1 230 ? 43.587 33.088 0.910 1.00 40.22 230 GLU A O 1
ATOM 1731 N N . HIS A 1 231 ? 43.068 32.666 3.045 1.00 39.16 231 HIS A N 1
ATOM 1732 C CA . HIS A 1 231 ? 42.885 34.063 3.418 1.00 39.16 231 HIS A CA 1
ATOM 1733 C C . HIS A 1 231 ? 44.259 34.737 3.505 1.00 39.16 231 HIS A C 1
ATOM 1735 O O . HIS A 1 231 ? 44.971 34.626 4.504 1.00 39.16 231 HIS A O 1
ATOM 1741 N N . LYS A 1 232 ? 44.626 35.465 2.450 1.00 38.38 232 LYS A N 1
ATOM 1742 C CA . LYS A 1 232 ? 45.784 36.357 2.446 1.00 38.38 232 LYS A CA 1
ATOM 1743 C C . LYS A 1 232 ? 45.509 37.516 3.412 1.00 38.38 232 LYS A C 1
ATOM 1745 O O . LYS A 1 232 ? 44.709 38.404 3.121 1.00 38.38 232 LYS A O 1
ATOM 1750 N N . GLN A 1 233 ? 46.133 37.472 4.589 1.00 39.38 233 GLN A N 1
ATOM 1751 C CA . GLN A 1 233 ? 46.110 38.556 5.569 1.00 39.38 233 GLN A CA 1
ATOM 1752 C C . GLN A 1 233 ? 46.689 39.838 4.960 1.00 39.38 233 GLN A C 1
ATOM 1754 O O . GLN A 1 233 ? 47.747 39.837 4.330 1.00 39.38 233 GLN A O 1
ATOM 1759 N N . SER A 1 234 ? 45.958 40.929 5.171 1.00 44.12 234 SER A N 1
ATOM 1760 C CA . SER A 1 234 ? 46.332 42.292 4.821 1.00 44.12 234 SER A CA 1
ATOM 1761 C C . SER A 1 234 ? 47.654 42.687 5.484 1.00 44.12 234 SER A C 1
ATOM 1763 O O . SER A 1 234 ? 47.757 42.715 6.709 1.00 44.12 234 SER A O 1
ATOM 1765 N N . GLN A 1 235 ? 48.649 43.036 4.671 1.00 45.91 235 GLN A N 1
ATOM 1766 C CA . GLN A 1 235 ? 49.718 43.946 5.061 1.00 45.91 235 GLN A CA 1
ATOM 1767 C C . GLN A 1 235 ? 49.745 45.080 4.043 1.00 45.91 235 GLN A C 1
ATOM 1769 O O . GLN A 1 235 ? 50.151 44.893 2.896 1.00 45.91 235 GLN A O 1
ATOM 1774 N N . LYS A 1 236 ? 49.334 46.270 4.475 1.00 40.72 236 LYS A N 1
ATOM 1775 C CA . LYS A 1 236 ? 49.863 47.503 3.910 1.00 40.72 236 LYS A CA 1
ATOM 1776 C C . LYS A 1 236 ? 50.103 48.490 5.044 1.00 40.72 236 LYS A C 1
ATOM 1778 O O . LYS A 1 236 ? 49.169 48.905 5.721 1.00 40.72 236 LYS A O 1
ATOM 1783 N N . ALA A 1 237 ? 51.385 48.753 5.259 1.00 42.66 237 ALA A N 1
ATOM 1784 C CA . ALA A 1 237 ? 51.901 49.865 6.029 1.00 42.66 237 ALA A CA 1
ATOM 1785 C C . ALA A 1 237 ? 51.728 51.161 5.226 1.00 42.66 237 ALA A C 1
ATOM 1787 O O . ALA A 1 237 ? 51.982 51.152 4.021 1.00 42.66 237 ALA A O 1
ATOM 1788 N N . GLU A 1 238 ? 51.244 52.204 5.897 1.00 40.69 238 GLU A N 1
ATOM 1789 C CA . GLU A 1 238 ? 51.783 53.578 6.007 1.00 40.69 238 GLU A CA 1
ATOM 1790 C C . GLU A 1 238 ? 50.703 54.512 6.564 1.00 40.69 238 GLU A C 1
ATOM 1792 O O . GLU A 1 238 ? 49.575 54.519 6.019 1.00 40.69 238 GLU A O 1
#

Secondary structure (DSSP, 8-state):
-HHHHHHHHHHHHHTT------------------------------PPPP---------SSSS-S-PPSSPPGGGSS--HIIIIIHHHHHHHHHHHHHHHHHHS--HHHHHHHHHHHHHHHHHHHHHHHH-PPP-TT--HHHHHHHHHHHHHHHHHHHHHHHHHHHHHHHHHS--HHHHHHHHHHHHHHHHHHHHHHHHHHHHHHTS--STTGGG----PPPP---------------

pLDDT: mean 71.64, std 24.57, range [28.47, 98.69]

Organism: Spirosoma linguale (strain ATCC 33905 / DSM 74 / LMG 10896 / Claus 1) (NCBI:txid504472)